Protein AF-A0A9P4WGC5-F1 (afdb_monomer_lite)

pLDDT: mean 73.99, std 19.14, range [25.5, 97.5]

Radius of gyration: 26.68 Å; chains: 1; bounding box: 83×38×64 Å

Organism: NCBI:txid1769908

Secondary structure (DSSP, 8-state):
--HHHHHHHHHHHHHHHHHHHHHHHHHHHHHTSTT---EEEEEEGGGTEEEEEESSTT-TT--SHHHHHTSTTEEEE-HHHHHHHHHHHHHHHHHHTS-----------PPPP------------------EEEEEEEETTEEEEEEESHHHHHHTTSSSTTT---EEEEEE-SHHHHHHHHHHH-----TT--S---TTEEEEEE-GGGTTSSSPEEEEEE---PPPTT----PPPTTS-EEEEE-SS---TT-S-HHHHIIIIIGGG-SEEEEEGGGGTSHHHHHHHHHHHHHH--SSPPPSS-PPEEEEEESSPPSSHHHHHHHHHHHHHHHHHH-SS-GGGT-SEEEEEE------

Foldseek 3Di:
DPPPVVVVVVVVVVVVVVVVLVVLLVQLVVLPPPPDWDKDWDADLVVRAIEIETSDPCDPVPDQCVVVCPPPRYDYDYSVNCVVVNVVVVVVVVVVVPDDDDDDDDDDDDDDDDDDDDDPDPPPQDPDPFFWAWFWFDDPNFIKIKGFCNVVVQLSPAPCSPQAAEAEEEEEFDDLSVLLCCQPQVDPPPPDPPVPPQALTWGWDWRPVQRSPSYTYIYIYHYDDDDDPPRGDPDDDPRTDMDIGTDPDRQPPRGRHSLCCCLPPVQVRHQEYEYEQVRQVHLLSVLLSLQVSQVPVPPDDDPPPHAHEYEYEYQPFDDDPVSFVVSQVVSVVSNVVNHVGDSVVRHVYYTYDYDDPPDD

Structure (mmCIF, N/CA/C/O backbone):
data_AF-A0A9P4WGC5-F1
#
_entry.id   AF-A0A9P4WGC5-F1
#
loop_
_atom_site.group_PDB
_atom_site.id
_atom_site.type_symbol
_atom_site.label_atom_id
_atom_site.label_alt_id
_atom_site.label_comp_id
_atom_site.label_asym_id
_atom_site.label_entity_id
_atom_site.label_seq_id
_atom_site.pdbx_PDB_ins_code
_atom_site.Cartn_x
_atom_site.Cartn_y
_atom_site.Cartn_z
_atom_site.occupancy
_atom_site.B_iso_or_equiv
_atom_site.auth_seq_id
_atom_site.auth_comp_id
_atom_site.auth_asym_id
_atom_site.auth_atom_id
_atom_site.pdbx_PDB_model_num
ATOM 1 N N . MET A 1 1 ? 46.871 -11.195 -9.869 1.00 42.28 1 MET A N 1
ATOM 2 C CA . MET A 1 1 ? 45.875 -10.097 -9.772 1.00 42.28 1 MET A CA 1
ATOM 3 C C . MET A 1 1 ? 44.743 -10.406 -8.761 1.00 42.28 1 MET A C 1
ATOM 5 O O . MET A 1 1 ? 43.576 -10.219 -9.061 1.00 42.28 1 MET A O 1
ATOM 9 N N . VAL A 1 2 ? 45.070 -10.834 -7.526 1.00 39.62 2 VAL A N 1
ATOM 10 C CA . VAL A 1 2 ? 44.098 -11.133 -6.430 1.00 39.62 2 VAL A CA 1
ATOM 11 C C . VAL A 1 2 ? 44.182 -10.097 -5.285 1.00 39.62 2 VAL A C 1
ATOM 13 O O . VAL A 1 2 ? 43.353 -10.058 -4.376 1.00 39.62 2 VAL A O 1
ATOM 16 N N . ALA A 1 3 ? 45.178 -9.207 -5.326 1.00 38.19 3 ALA A N 1
ATOM 17 C CA . ALA A 1 3 ? 45.520 -8.329 -4.208 1.00 38.19 3 ALA A CA 1
ATOM 18 C C . ALA A 1 3 ? 44.652 -7.056 -4.110 1.00 38.19 3 ALA A C 1
ATOM 20 O O . ALA A 1 3 ? 44.285 -6.652 -3.006 1.00 38.19 3 ALA A O 1
ATOM 21 N N . VAL A 1 4 ? 44.254 -6.455 -5.240 1.00 36.25 4 VAL A N 1
ATOM 22 C CA . VAL A 1 4 ? 43.574 -5.140 -5.249 1.00 36.25 4 VAL A CA 1
ATOM 23 C C . VAL A 1 4 ? 42.114 -5.232 -4.777 1.00 36.25 4 VAL A C 1
ATOM 25 O O . VAL A 1 4 ? 41.658 -4.379 -4.019 1.00 36.25 4 VAL A O 1
ATOM 28 N N . HIS A 1 5 ? 41.392 -6.309 -5.113 1.00 36.59 5 HIS A N 1
ATOM 29 C CA . HIS A 1 5 ? 40.034 -6.552 -4.591 1.00 36.59 5 HIS A CA 1
ATOM 30 C C . HIS A 1 5 ? 40.022 -6.919 -3.096 1.00 36.59 5 HIS A C 1
ATOM 32 O O . HIS A 1 5 ? 39.080 -6.583 -2.377 1.00 36.59 5 HIS A O 1
ATOM 38 N N . LYS A 1 6 ? 41.091 -7.549 -2.585 1.00 44.38 6 LYS A N 1
ATOM 39 C CA . LYS A 1 6 ? 41.230 -7.818 -1.145 1.00 44.38 6 LYS A CA 1
ATOM 40 C C . LYS A 1 6 ? 41.416 -6.528 -0.337 1.00 44.38 6 LYS A C 1
ATOM 42 O O . LYS A 1 6 ? 40.916 -6.454 0.783 1.00 44.38 6 LYS A O 1
ATOM 47 N N . ALA A 1 7 ? 42.102 -5.516 -0.870 1.00 46.94 7 ALA A N 1
ATOM 48 C CA . ALA A 1 7 ? 42.419 -4.291 -0.129 1.00 46.94 7 ALA A CA 1
ATOM 49 C C . ALA A 1 7 ? 41.179 -3.421 0.168 1.00 46.94 7 ALA A C 1
ATOM 51 O O . ALA A 1 7 ? 40.977 -2.997 1.309 1.00 46.94 7 ALA A O 1
ATOM 52 N N . THR A 1 8 ? 40.298 -3.219 -0.816 1.00 49.31 8 THR A N 1
ATOM 53 C CA . THR A 1 8 ? 39.074 -2.409 -0.654 1.00 49.31 8 THR A CA 1
ATOM 54 C C . THR A 1 8 ? 38.037 -3.097 0.239 1.00 49.31 8 THR A C 1
ATOM 56 O O . THR A 1 8 ? 37.426 -2.450 1.094 1.00 49.31 8 THR A O 1
ATOM 59 N N . GLY A 1 9 ? 37.909 -4.426 0.134 1.00 55.47 9 GLY A N 1
ATOM 60 C CA . GLY A 1 9 ? 37.088 -5.235 1.039 1.00 55.47 9 GLY A CA 1
ATOM 61 C C . GLY A 1 9 ? 37.586 -5.199 2.489 1.00 55.47 9 GLY A C 1
ATOM 62 O O . GLY A 1 9 ? 36.788 -5.054 3.416 1.00 55.47 9 GLY A O 1
ATOM 63 N N . LYS A 1 10 ? 38.908 -5.247 2.708 1.00 60.59 10 LYS A N 1
ATOM 64 C CA . LYS A 1 10 ? 39.519 -5.137 4.046 1.00 60.59 10 LYS A CA 1
ATOM 65 C C . LYS A 1 10 ? 39.240 -3.781 4.701 1.00 60.59 10 LYS A C 1
ATOM 67 O O . LYS A 1 10 ? 38.848 -3.748 5.867 1.00 60.59 10 LYS A O 1
ATOM 72 N N . ALA A 1 11 ? 39.382 -2.678 3.965 1.00 60.28 11 ALA A N 1
ATOM 73 C CA . ALA A 1 11 ? 39.102 -1.337 4.485 1.00 60.28 11 ALA A CA 1
ATOM 74 C C . ALA A 1 11 ? 37.615 -1.149 4.842 1.00 60.28 11 ALA A C 1
ATOM 76 O O . ALA A 1 11 ? 37.288 -0.632 5.914 1.00 60.28 11 ALA A O 1
ATOM 77 N N . HIS A 1 12 ? 36.708 -1.636 3.988 1.00 66.12 12 HIS A N 1
ATOM 78 C CA . HIS A 1 12 ? 35.270 -1.614 4.256 1.00 66.12 12 HIS A CA 1
ATOM 79 C C . HIS A 1 12 ? 34.904 -2.442 5.499 1.00 66.12 12 HIS A C 1
ATOM 81 O O . HIS A 1 12 ? 34.189 -1.958 6.377 1.00 66.12 12 HIS A O 1
ATOM 87 N N . ASN A 1 13 ? 35.472 -3.644 5.633 1.00 72.25 13 ASN A N 1
ATOM 88 C CA . ASN A 1 13 ? 35.266 -4.506 6.799 1.00 72.25 13 ASN A CA 1
ATOM 89 C C . ASN A 1 13 ? 35.817 -3.887 8.091 1.00 72.25 13 ASN A C 1
ATOM 91 O O . ASN A 1 13 ? 35.162 -3.965 9.129 1.00 72.25 13 ASN A O 1
ATOM 95 N N . LYS A 1 14 ? 36.972 -3.213 8.035 1.00 75.75 14 LYS A N 1
ATOM 96 C CA . LYS A 1 14 ? 37.527 -2.472 9.180 1.00 75.75 14 LYS A CA 1
ATOM 97 C C . LYS A 1 14 ? 36.587 -1.348 9.624 1.00 75.75 14 LYS A C 1
ATOM 99 O O . LYS A 1 14 ? 36.357 -1.180 10.819 1.00 75.75 14 LYS A O 1
ATOM 104 N N . LYS A 1 15 ? 35.999 -0.608 8.677 1.00 78.00 15 LYS A N 1
ATOM 105 C CA . LYS A 1 15 ? 35.040 0.470 8.969 1.00 78.00 15 LYS A CA 1
ATOM 106 C C . LYS A 1 15 ? 33.739 -0.057 9.579 1.00 78.00 15 LYS A C 1
ATOM 108 O O . LYS A 1 15 ? 33.240 0.542 10.528 1.00 78.00 15 LYS A O 1
ATOM 113 N N . LEU A 1 16 ? 33.206 -1.165 9.061 1.00 77.12 16 LEU A N 1
ATOM 114 C CA . LEU A 1 16 ? 32.010 -1.804 9.619 1.00 77.12 16 LEU A CA 1
ATOM 115 C C . LEU A 1 16 ? 32.247 -2.311 11.043 1.00 77.12 16 LEU A C 1
ATOM 117 O O . LEU A 1 16 ? 31.411 -2.056 11.903 1.00 77.12 16 LEU A O 1
ATOM 121 N N . ARG A 1 17 ? 33.399 -2.946 11.307 1.00 79.44 17 ARG A N 1
ATOM 122 C CA . ARG A 1 17 ? 33.778 -3.386 12.660 1.00 79.44 17 ARG A CA 1
ATOM 123 C C . ARG A 1 17 ? 33.854 -2.212 13.633 1.00 79.44 17 ARG A C 1
ATOM 125 O O . ARG A 1 17 ? 33.138 -2.225 14.620 1.00 79.44 17 ARG A O 1
ATOM 132 N N . ARG A 1 18 ? 34.588 -1.145 13.290 1.00 81.38 18 ARG A N 1
ATOM 133 C CA . ARG A 1 18 ? 34.689 0.065 14.132 1.00 81.38 18 ARG A CA 1
ATOM 134 C C . ARG A 1 18 ? 33.325 0.666 14.483 1.00 81.38 18 ARG A C 1
ATOM 136 O O . ARG A 1 18 ? 33.100 1.049 15.622 1.00 81.38 18 ARG A O 1
ATOM 143 N N . ARG A 1 19 ? 32.412 0.748 13.508 1.00 83.81 19 ARG A N 1
ATOM 144 C CA . ARG A 1 19 ? 31.056 1.281 13.730 1.00 83.81 19 ARG A CA 1
ATOM 145 C C . ARG A 1 19 ? 30.212 0.376 14.615 1.00 83.81 19 ARG A C 1
ATOM 147 O O . ARG A 1 19 ? 29.514 0.883 15.480 1.00 83.81 19 ARG A O 1
ATOM 154 N N . ARG A 1 20 ? 30.275 -0.937 14.389 1.00 86.31 20 ARG A N 1
ATOM 155 C CA . ARG A 1 20 ? 29.596 -1.924 15.232 1.00 86.31 20 ARG A CA 1
ATOM 156 C C . ARG A 1 20 ? 30.097 -1.831 16.668 1.00 86.31 20 ARG A C 1
ATOM 158 O O . ARG A 1 20 ? 29.283 -1.759 17.576 1.00 86.31 20 ARG A O 1
ATOM 165 N N . ASP A 1 21 ? 31.412 -1.798 16.857 1.00 81.62 21 ASP A N 1
ATOM 166 C CA . ASP A 1 21 ? 32.020 -1.758 18.186 1.00 81.62 21 ASP A CA 1
ATOM 167 C C . ASP A 1 21 ? 31.612 -0.477 18.925 1.00 81.62 21 ASP A C 1
ATOM 169 O O . ASP A 1 21 ? 31.108 -0.567 20.036 1.00 81.62 21 ASP A O 1
ATOM 173 N N . GLY A 1 22 ? 31.689 0.689 18.271 1.00 84.69 22 GLY A N 1
ATOM 174 C CA . GLY A 1 22 ? 31.223 1.948 18.864 1.00 84.69 22 GLY A CA 1
ATOM 175 C C . GLY A 1 22 ? 29.724 1.963 19.189 1.00 84.69 22 GLY A C 1
ATOM 176 O O . GLY A 1 22 ? 29.325 2.510 20.211 1.00 84.69 22 GLY A O 1
ATOM 177 N N . LEU A 1 23 ? 28.889 1.334 18.355 1.00 84.00 23 LEU A N 1
ATOM 178 C CA . LEU A 1 23 ? 27.453 1.214 18.624 1.00 84.00 23 LEU A CA 1
ATOM 179 C C . LEU A 1 23 ? 27.172 0.286 19.815 1.00 84.00 23 LEU A C 1
ATOM 181 O O . LEU A 1 23 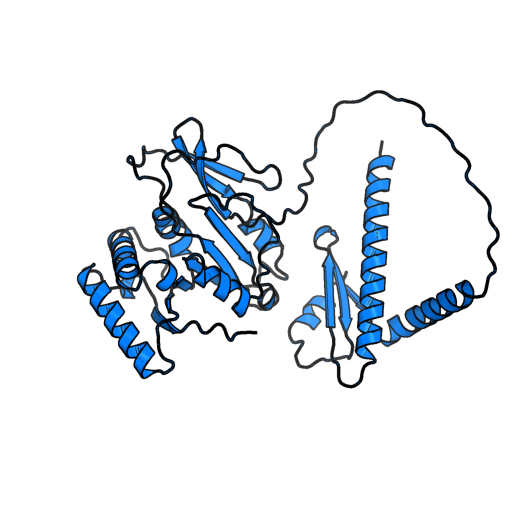? 26.307 0.589 20.625 1.00 84.00 23 LEU A O 1
ATOM 185 N N . SER A 1 24 ? 27.936 -0.799 19.942 1.00 80.69 24 SER A N 1
ATOM 186 C CA . SER A 1 24 ? 27.809 -1.760 21.047 1.00 80.69 24 SER A CA 1
ATOM 187 C C . SER A 1 24 ? 28.238 -1.127 22.371 1.00 80.69 24 SER A C 1
ATOM 189 O O . SER A 1 24 ? 27.536 -1.258 23.366 1.00 80.69 24 SER A O 1
ATOM 191 N N . THR A 1 25 ? 29.328 -0.351 22.364 1.00 81.88 25 THR A N 1
ATOM 192 C CA . THR A 1 25 ? 29.747 0.472 23.509 1.00 81.88 25 THR A CA 1
ATOM 193 C C . THR A 1 25 ? 28.661 1.462 23.919 1.00 81.88 25 THR A C 1
ATOM 195 O O . THR A 1 25 ? 28.360 1.570 25.100 1.00 81.88 25 THR A O 1
ATOM 198 N N . LYS A 1 26 ? 28.023 2.148 22.961 1.00 83.81 26 LYS A N 1
ATOM 199 C CA . LYS A 1 26 ? 26.931 3.074 23.284 1.00 83.81 26 LYS A CA 1
ATOM 200 C C . LYS A 1 26 ? 25.714 2.362 23.862 1.00 83.81 26 LYS A C 1
ATOM 202 O O . LYS A 1 26 ? 25.152 2.853 24.828 1.00 83.81 26 LYS A O 1
ATOM 207 N N . CYS A 1 27 ? 25.326 1.211 23.318 1.00 80.69 27 CYS A N 1
ATOM 208 C CA . CYS A 1 27 ? 24.244 0.417 23.899 1.00 80.69 27 CYS A CA 1
ATOM 209 C C . CYS A 1 27 ? 24.563 -0.049 25.325 1.00 80.69 27 CYS A C 1
ATOM 211 O O . CYS A 1 27 ? 23.676 -0.008 26.167 1.00 80.69 27 CYS A O 1
ATOM 213 N N . PHE A 1 28 ? 25.817 -0.416 25.609 1.00 81.19 28 PHE A N 1
ATOM 214 C CA . PHE A 1 28 ? 26.256 -0.716 26.971 1.00 81.19 28 PHE A CA 1
ATOM 215 C C . PHE A 1 28 ? 26.115 0.508 27.890 1.00 81.19 28 PHE A C 1
ATOM 217 O O . PHE A 1 28 ? 25.447 0.418 28.910 1.00 81.19 28 PHE A O 1
ATOM 224 N N . GLU A 1 29 ? 26.660 1.666 27.498 1.00 82.19 29 GLU A N 1
ATOM 225 C CA . GLU A 1 29 ? 26.573 2.909 28.285 1.00 82.19 29 GLU A CA 1
ATOM 226 C C . GLU A 1 29 ? 25.124 3.336 28.553 1.00 82.19 29 GLU A C 1
ATOM 228 O O . GLU A 1 29 ? 24.787 3.730 29.664 1.00 82.19 29 GLU A O 1
ATOM 233 N N . TYR A 1 30 ? 24.247 3.242 27.549 1.00 79.88 30 TYR A N 1
ATOM 234 C CA . TYR A 1 30 ? 22.833 3.557 27.731 1.00 79.88 30 TYR A CA 1
ATOM 235 C C . TYR A 1 30 ? 22.100 2.502 28.563 1.00 79.88 30 TYR A C 1
ATOM 237 O O . TYR A 1 30 ? 21.088 2.830 29.172 1.00 79.88 30 TYR A O 1
ATOM 245 N N . GLY A 1 31 ? 22.560 1.251 28.557 1.00 76.12 31 GLY A N 1
ATOM 246 C CA . GLY A 1 31 ? 22.023 0.182 29.396 1.00 76.12 31 GLY A CA 1
ATOM 247 C C . GLY A 1 31 ? 22.411 0.314 30.872 1.00 76.12 31 GLY A C 1
ATOM 248 O O . GLY A 1 31 ? 21.729 -0.258 31.713 1.00 76.12 31 GLY A O 1
ATOM 249 N N . GLU A 1 32 ? 23.464 1.075 31.194 1.00 78.81 32 GLU A N 1
ATOM 250 C CA . GLU A 1 32 ? 23.813 1.442 32.577 1.00 78.81 32 GLU A CA 1
ATOM 251 C C . GLU A 1 32 ? 22.955 2.597 33.125 1.00 78.81 32 GLU A C 1
ATOM 253 O O . GLU A 1 32 ? 23.022 2.892 34.316 1.00 78.81 32 GLU A O 1
ATOM 258 N N . LEU A 1 33 ? 22.141 3.255 32.290 1.00 79.06 33 LEU A N 1
ATOM 259 C CA . LEU A 1 33 ? 21.167 4.234 32.770 1.00 79.06 33 LEU A CA 1
ATOM 260 C C . LEU A 1 33 ? 19.981 3.505 33.412 1.00 79.06 33 LEU A C 1
ATOM 262 O O . LEU A 1 33 ? 19.388 2.612 32.799 1.00 79.06 33 LEU A O 1
ATOM 266 N N . ASP A 1 34 ? 19.623 3.910 34.631 1.00 66.44 34 ASP A N 1
ATOM 267 C CA . ASP A 1 34 ? 18.570 3.261 35.413 1.00 66.44 34 ASP A CA 1
ATOM 268 C C . ASP A 1 34 ? 17.248 3.142 34.635 1.00 66.44 34 ASP A C 1
ATOM 270 O O . ASP A 1 34 ? 16.707 4.117 34.108 1.00 66.44 34 ASP A O 1
ATOM 274 N N . GLY A 1 35 ? 16.717 1.917 34.584 1.00 68.94 35 GLY A N 1
ATOM 275 C CA . GLY A 1 35 ? 15.399 1.604 34.025 1.00 68.94 35 GLY A CA 1
ATOM 276 C C . GLY A 1 35 ? 15.328 1.387 32.507 1.00 68.94 35 GLY A C 1
ATOM 277 O O . GLY A 1 35 ? 14.236 1.137 31.998 1.00 68.94 35 GLY A O 1
ATOM 278 N N . ALA A 1 36 ? 16.441 1.445 31.766 1.00 73.19 36 ALA A N 1
ATOM 279 C CA . ALA A 1 36 ? 16.426 1.260 30.312 1.00 73.19 36 ALA A CA 1
ATOM 280 C C . ALA A 1 36 ? 16.714 -0.193 29.880 1.00 73.19 36 ALA A C 1
ATOM 282 O O . ALA A 1 36 ? 17.839 -0.684 29.961 1.00 73.19 36 ALA A O 1
ATOM 283 N N . GLU A 1 37 ? 15.714 -0.874 29.314 1.00 77.88 37 GLU A N 1
ATOM 284 C CA . GLU A 1 37 ? 15.910 -2.153 28.619 1.00 77.88 37 GLU A CA 1
ATOM 285 C C . GLU A 1 37 ? 16.211 -1.930 27.135 1.00 77.88 37 GLU A C 1
ATOM 287 O O . GLU A 1 37 ? 15.491 -1.211 26.440 1.00 77.88 37 GLU A O 1
ATOM 292 N N . GLN A 1 38 ? 17.278 -2.546 26.623 1.00 78.06 38 GLN A N 1
ATOM 293 C CA . GLN A 1 38 ? 17.741 -2.320 25.257 1.00 78.06 38 GLN A CA 1
ATOM 294 C C . GLN A 1 38 ? 18.163 -3.616 24.586 1.00 78.06 38 GLN A C 1
ATOM 296 O O . GLN A 1 38 ? 18.756 -4.507 25.194 1.00 78.06 38 GLN A O 1
ATOM 301 N N . ALA A 1 39 ? 17.902 -3.684 23.286 1.00 78.56 39 ALA A N 1
ATOM 302 C CA . ALA A 1 39 ? 18.433 -4.724 22.431 1.00 78.56 39 ALA A CA 1
ATOM 303 C C . ALA A 1 39 ? 18.853 -4.130 21.082 1.00 78.56 39 ALA A C 1
ATOM 305 O O . ALA A 1 39 ? 18.128 -3.340 20.475 1.00 78.56 39 ALA A O 1
ATOM 306 N N . LEU A 1 40 ? 20.037 -4.510 20.611 1.00 82.50 40 LEU A N 1
ATOM 307 C CA . LEU A 1 40 ? 20.609 -4.097 19.338 1.00 82.50 40 LEU A CA 1
ATOM 308 C C . LEU A 1 40 ? 20.817 -5.328 18.463 1.00 82.50 40 LEU A C 1
ATOM 310 O O . LEU A 1 40 ? 21.565 -6.233 18.822 1.00 82.50 40 LEU A O 1
ATOM 314 N N . PHE A 1 41 ? 20.232 -5.307 17.267 1.00 81.12 41 PHE A N 1
ATOM 315 C CA . PHE A 1 41 ? 20.383 -6.367 16.275 1.00 81.12 41 PHE A CA 1
ATOM 316 C C . PHE A 1 41 ? 20.984 -5.817 14.992 1.00 81.12 41 PHE A C 1
ATOM 318 O O . PHE A 1 41 ? 20.468 -4.872 14.394 1.00 81.12 41 PHE A O 1
ATOM 325 N N . ILE A 1 42 ? 22.075 -6.427 14.539 1.00 81.25 42 ILE A N 1
ATOM 326 C CA . ILE A 1 42 ? 22.743 -6.061 13.294 1.00 81.25 42 ILE A CA 1
ATOM 327 C C . ILE A 1 42 ? 22.887 -7.313 12.439 1.00 81.25 42 ILE A C 1
ATOM 329 O O . ILE A 1 42 ? 23.686 -8.204 12.727 1.00 81.25 42 ILE A O 1
ATOM 333 N N . ARG A 1 43 ? 22.135 -7.361 11.337 1.00 76.69 43 ARG A N 1
ATOM 334 C CA . ARG A 1 43 ? 22.274 -8.398 10.310 1.00 76.69 43 ARG A CA 1
ATOM 335 C C . ARG A 1 43 ? 23.195 -7.897 9.202 1.00 76.69 43 ARG A C 1
ATOM 337 O O . ARG A 1 43 ? 23.021 -6.792 8.691 1.00 76.69 43 ARG A O 1
ATOM 344 N N . TYR A 1 44 ? 24.137 -8.737 8.784 1.00 75.81 44 TYR A N 1
ATOM 345 C CA . TYR A 1 44 ? 24.971 -8.524 7.603 1.00 75.81 44 TYR A CA 1
ATOM 346 C C . TYR A 1 44 ? 24.603 -9.558 6.529 1.00 75.81 44 TYR A C 1
ATOM 348 O O . TYR A 1 44 ? 25.271 -10.591 6.437 1.00 75.81 44 TYR A O 1
ATOM 356 N N . PRO A 1 45 ? 23.586 -9.298 5.679 1.00 58.62 45 PRO A N 1
ATOM 357 C CA . PRO A 1 45 ? 23.055 -10.290 4.737 1.00 58.62 45 PRO A CA 1
ATOM 358 C C . PRO A 1 45 ? 24.133 -10.904 3.841 1.00 58.62 45 PRO A C 1
ATOM 360 O O . PRO A 1 45 ? 24.221 -12.116 3.704 1.00 58.62 45 PRO A O 1
ATOM 363 N N . LYS A 1 46 ? 25.055 -10.075 3.337 1.00 67.75 46 LYS A N 1
ATOM 364 C CA . LYS A 1 46 ? 26.155 -10.512 2.459 1.00 67.75 46 LYS A CA 1
ATOM 365 C C . LYS A 1 46 ? 27.153 -11.470 3.118 1.00 67.75 46 LYS A C 1
ATOM 367 O O . LYS A 1 46 ? 27.902 -12.131 2.411 1.00 67.75 46 LYS A O 1
ATOM 372 N N . ARG A 1 47 ? 27.230 -11.489 4.452 1.00 66.75 47 ARG A N 1
ATOM 373 C CA . ARG A 1 47 ? 28.166 -12.330 5.220 1.00 66.75 47 ARG A CA 1
ATOM 374 C C . ARG A 1 47 ? 27.454 -13.471 5.950 1.00 66.75 47 ARG A C 1
ATOM 376 O O . ARG A 1 47 ? 28.126 -14.351 6.478 1.00 66.75 47 ARG A O 1
ATOM 383 N N . GLY A 1 48 ? 26.119 -13.448 5.993 1.00 68.88 48 GLY A N 1
ATOM 384 C CA . GLY A 1 48 ? 25.332 -14.334 6.849 1.00 68.88 48 GLY A CA 1
ATOM 385 C C . GLY A 1 48 ? 25.686 -14.192 8.333 1.00 68.88 48 GLY A C 1
ATOM 386 O O . GLY A 1 48 ? 25.521 -15.142 9.088 1.00 68.88 48 GLY A O 1
ATOM 387 N N . GLU A 1 49 ? 26.239 -13.043 8.736 1.00 74.25 49 GLU A N 1
ATOM 388 C CA . GLU A 1 49 ? 26.592 -12.753 10.127 1.00 74.25 49 GLU A CA 1
ATOM 389 C C . GLU A 1 49 ? 25.432 -12.017 10.790 1.00 74.25 49 GLU A C 1
ATOM 391 O O . GLU A 1 49 ? 24.852 -11.092 10.209 1.00 74.25 49 GLU A O 1
ATOM 396 N N . PHE A 1 50 ? 25.125 -12.416 12.016 1.00 74.62 50 PHE A N 1
ATOM 397 C CA . PHE A 1 50 ? 24.143 -11.764 12.865 1.00 74.62 50 PHE A CA 1
ATOM 398 C C . PHE A 1 50 ? 24.829 -11.373 14.166 1.00 74.62 50 PHE A C 1
ATOM 400 O O . PHE A 1 50 ? 25.571 -12.165 14.740 1.00 74.62 50 PHE A O 1
ATOM 407 N N . TYR A 1 51 ? 24.633 -10.136 14.590 1.00 79.19 51 TYR A N 1
ATOM 408 C CA . TYR A 1 51 ? 25.153 -9.624 15.843 1.00 79.19 51 TYR A CA 1
ATOM 409 C C . TYR A 1 51 ? 23.982 -9.180 16.705 1.00 79.19 51 TYR A C 1
ATOM 411 O O . TYR A 1 51 ? 23.118 -8.444 16.222 1.00 79.19 51 TYR A O 1
ATOM 419 N N . ALA A 1 52 ? 23.977 -9.618 17.955 1.00 80.81 52 ALA A N 1
ATOM 420 C CA . ALA A 1 52 ? 22.985 -9.240 18.940 1.00 80.81 52 ALA A CA 1
ATOM 421 C C . ALA A 1 52 ? 23.682 -8.729 20.200 1.00 80.81 52 ALA A C 1
ATOM 423 O O . ALA A 1 52 ? 24.609 -9.366 20.698 1.00 80.81 52 ALA A O 1
ATOM 424 N N . HIS A 1 53 ? 23.195 -7.609 20.716 1.00 82.69 53 HIS A N 1
ATOM 425 C CA . HIS A 1 53 ? 23.484 -7.140 22.061 1.00 82.69 53 HIS A CA 1
ATOM 426 C C . HIS A 1 53 ? 22.168 -6.953 22.810 1.00 82.69 53 HIS A C 1
ATOM 428 O O . HIS A 1 53 ? 21.193 -6.472 22.232 1.00 82.69 53 HIS A O 1
ATOM 434 N N . VAL A 1 54 ? 22.133 -7.355 24.075 1.00 80.69 54 VAL A N 1
ATOM 435 C CA . VAL A 1 54 ? 20.927 -7.334 24.906 1.00 80.69 54 VAL A CA 1
ATOM 436 C C . VAL A 1 54 ? 21.319 -6.860 26.300 1.00 80.69 54 VAL A C 1
ATOM 438 O O . VAL A 1 54 ? 22.275 -7.390 26.860 1.00 80.69 54 VAL A O 1
ATOM 441 N N . SER A 1 55 ? 20.604 -5.886 26.865 1.00 79.12 55 SER A N 1
ATOM 442 C CA . SER A 1 55 ? 20.931 -5.331 28.188 1.00 79.12 55 SER A CA 1
ATOM 443 C C . SER A 1 55 ? 20.637 -6.306 29.332 1.00 79.12 55 SER A C 1
ATOM 445 O O . SER A 1 55 ? 21.252 -6.222 30.389 1.00 79.12 55 SER A O 1
ATOM 447 N N . ARG A 1 56 ? 19.719 -7.259 29.122 1.00 77.12 56 ARG A N 1
ATOM 448 C CA . ARG A 1 56 ? 19.371 -8.308 30.086 1.00 77.12 56 ARG A CA 1
ATOM 449 C C . ARG A 1 56 ? 19.019 -9.611 29.371 1.00 77.12 56 ARG A C 1
ATOM 451 O O . ARG A 1 56 ? 18.494 -9.606 28.258 1.00 77.12 56 ARG A O 1
ATOM 458 N N . ARG A 1 57 ? 19.279 -10.749 30.019 1.00 74.56 57 ARG A N 1
ATOM 459 C CA . ARG A 1 57 ? 18.792 -12.058 29.557 1.00 74.56 57 ARG A CA 1
ATOM 460 C C . ARG A 1 57 ? 17.276 -12.153 29.744 1.00 74.56 57 ARG A C 1
ATOM 462 O O . ARG A 1 57 ? 16.778 -11.841 30.819 1.00 74.56 57 ARG A O 1
ATOM 469 N N . GLY A 1 58 ? 16.570 -12.629 28.718 1.00 69.00 58 GLY A N 1
ATOM 470 C CA . GLY A 1 58 ? 15.137 -12.930 28.810 1.00 69.00 58 GLY A CA 1
ATOM 471 C C . GLY A 1 58 ? 14.231 -11.698 28.857 1.00 69.00 58 GLY A C 1
ATOM 472 O O . GLY A 1 58 ? 13.337 -11.635 29.693 1.00 69.00 58 GLY A O 1
ATOM 473 N N . LEU A 1 59 ? 14.457 -10.719 27.975 1.00 70.88 59 LEU A N 1
ATOM 474 C CA . LEU A 1 59 ? 13.561 -9.567 27.836 1.00 70.88 59 LEU A CA 1
ATOM 475 C C . LEU A 1 59 ? 12.156 -10.037 27.396 1.00 70.88 59 LEU A C 1
ATOM 477 O O . LEU A 1 59 ? 12.037 -10.658 26.338 1.00 70.88 59 LEU A O 1
ATOM 481 N N . PRO A 1 60 ? 11.086 -9.756 28.162 1.00 66.00 60 PRO A N 1
ATOM 482 C CA . PRO A 1 60 ? 9.761 -10.350 27.940 1.00 66.00 60 PRO A CA 1
ATOM 483 C C . PRO A 1 60 ? 9.081 -9.870 26.648 1.00 66.00 60 PRO A C 1
ATOM 485 O O . PRO A 1 60 ? 8.245 -10.571 26.079 1.00 66.00 60 PRO A O 1
ATOM 488 N N . TRP A 1 61 ? 9.463 -8.693 26.148 1.00 67.38 61 TRP A N 1
ATOM 489 C CA . TRP A 1 61 ? 9.003 -8.148 24.867 1.00 67.38 61 TRP A CA 1
ATOM 490 C C . TRP A 1 61 ? 9.760 -8.718 23.655 1.00 67.38 61 TRP A C 1
ATOM 492 O O . TRP A 1 61 ? 9.436 -8.400 22.511 1.00 67.38 61 TRP A O 1
ATOM 502 N N . LEU A 1 62 ? 10.762 -9.570 23.881 1.00 68.88 62 LEU A N 1
ATOM 503 C CA . LEU A 1 62 ? 11.661 -10.086 22.858 1.00 68.88 62 LEU A CA 1
ATOM 504 C C . LEU A 1 62 ? 11.317 -11.542 22.491 1.00 68.88 62 LEU A C 1
ATOM 506 O O . LEU A 1 62 ? 12.048 -12.470 22.826 1.00 68.88 62 LEU A O 1
ATOM 510 N N . GLN A 1 63 ? 10.188 -11.749 21.808 1.00 56.72 63 GLN A N 1
ATOM 511 C CA . GLN A 1 63 ? 9.618 -13.092 21.602 1.00 56.72 63 GLN A CA 1
ATOM 512 C C . GLN A 1 63 ? 10.256 -13.896 20.447 1.00 56.72 63 GLN A C 1
ATOM 514 O O . GLN A 1 63 ? 10.336 -15.118 20.535 1.00 56.72 63 GLN A O 1
ATOM 519 N N . ASP A 1 64 ? 10.806 -13.238 19.418 1.00 60.59 64 ASP A N 1
ATOM 520 C CA . ASP A 1 64 ? 11.265 -13.912 18.180 1.00 60.59 64 ASP A CA 1
ATOM 521 C C . ASP A 1 64 ? 12.798 -13.988 18.020 1.00 60.59 64 ASP A C 1
ATOM 523 O O . ASP A 1 64 ? 13.339 -14.637 17.122 1.00 60.59 64 ASP A O 1
ATOM 527 N N . VAL A 1 65 ? 13.537 -13.316 18.899 1.00 58.62 65 VAL A N 1
ATOM 528 C CA . VAL A 1 65 ? 15.001 -13.218 18.825 1.00 58.62 65 VAL A CA 1
ATOM 529 C C . VAL A 1 65 ? 15.754 -14.479 19.266 1.00 58.62 65 VAL A C 1
ATOM 531 O O . VAL A 1 65 ? 16.807 -14.736 18.675 1.00 58.62 65 VAL A O 1
ATOM 534 N N . PRO A 1 66 ? 15.268 -15.313 20.209 1.00 64.06 66 PRO A N 1
ATOM 535 C CA . PRO A 1 66 ? 15.947 -16.561 20.565 1.00 64.06 66 PRO A CA 1
ATOM 536 C C . PRO A 1 66 ? 16.239 -17.464 19.352 1.00 64.06 66 PRO A C 1
ATOM 538 O O . PRO A 1 66 ? 17.325 -18.033 19.258 1.00 64.06 66 PRO A O 1
ATOM 541 N N . VAL A 1 67 ? 15.333 -17.493 18.364 1.00 66.12 67 VAL A N 1
ATOM 542 C CA . VAL A 1 67 ? 15.487 -18.242 17.100 1.00 66.12 67 VAL A CA 1
ATOM 543 C C . VAL A 1 67 ? 16.607 -17.663 16.219 1.00 66.12 67 VAL A C 1
ATOM 545 O O . VAL A 1 67 ? 17.344 -18.390 15.551 1.00 66.12 67 VAL A O 1
ATOM 548 N N . MET A 1 68 ? 16.796 -16.342 16.235 1.00 56.47 68 MET A N 1
ATOM 549 C CA . MET A 1 68 ? 17.882 -15.681 15.502 1.00 56.47 68 MET A CA 1
ATOM 550 C C . MET A 1 68 ? 19.237 -15.841 16.200 1.00 56.47 68 MET A C 1
ATOM 552 O O . MET A 1 68 ? 20.265 -15.994 15.538 1.00 56.47 68 MET A O 1
ATOM 556 N N . MET A 1 69 ? 19.242 -15.826 17.535 1.00 63.25 69 MET A N 1
ATOM 557 C CA . MET A 1 69 ? 20.434 -16.056 18.356 1.00 63.25 69 MET A CA 1
ATOM 558 C C . MET A 1 69 ? 20.944 -17.497 18.242 1.00 63.25 69 MET A C 1
ATOM 560 O O . MET A 1 69 ? 22.141 -17.715 18.402 1.00 63.25 69 MET A O 1
ATOM 564 N N . SER A 1 70 ? 20.080 -18.458 17.896 1.00 66.38 70 SER A N 1
ATOM 565 C CA . SER A 1 70 ? 20.478 -19.851 17.650 1.00 66.38 70 SER A CA 1
ATOM 566 C C . SER A 1 70 ? 21.149 -20.104 16.293 1.00 66.38 70 SER A C 1
ATOM 568 O O . SER A 1 70 ? 21.584 -21.222 16.024 1.00 66.38 70 SER A O 1
ATOM 570 N N . HIS A 1 71 ? 21.263 -19.102 15.412 1.00 68.94 71 HIS A N 1
ATOM 571 C CA . HIS A 1 71 ? 21.945 -19.289 14.130 1.00 68.94 71 HIS A CA 1
ATOM 572 C C . HIS A 1 71 ? 23.451 -19.538 14.344 1.00 68.94 71 HIS A C 1
ATOM 574 O O . HIS A 1 71 ? 24.109 -18.781 15.047 1.00 68.94 71 HIS A O 1
ATOM 580 N N . ALA A 1 72 ? 24.048 -20.525 13.664 1.00 70.00 72 ALA A N 1
ATOM 581 C CA . ALA A 1 72 ? 25.450 -20.937 13.880 1.00 70.00 72 ALA A CA 1
ATOM 582 C C . ALA A 1 72 ? 26.505 -19.825 13.665 1.00 70.00 72 ALA A C 1
ATOM 584 O O . ALA A 1 72 ? 27.646 -19.930 14.105 1.00 70.00 72 ALA A O 1
ATOM 585 N N . LYS A 1 73 ? 26.134 -18.752 12.956 1.00 68.81 73 LYS A N 1
ATOM 586 C CA . LYS A 1 73 ? 26.970 -17.558 12.718 1.00 68.81 73 LYS A CA 1
ATOM 587 C C . LYS A 1 73 ? 26.550 -16.334 13.541 1.00 68.81 73 LYS A C 1
ATOM 589 O O . LYS A 1 73 ? 27.064 -15.239 13.298 1.00 68.81 73 LYS A O 1
ATOM 594 N N . ALA A 1 74 ? 25.586 -16.487 14.444 1.00 70.81 74 ALA A N 1
ATOM 595 C CA . ALA A 1 74 ? 25.194 -15.437 15.364 1.00 70.81 74 ALA A CA 1
ATOM 596 C C . ALA A 1 74 ? 26.306 -15.220 16.392 1.00 70.81 74 ALA A C 1
ATOM 598 O O . ALA A 1 74 ? 26.884 -16.162 16.928 1.00 70.81 74 ALA A O 1
ATOM 599 N N . ARG A 1 75 ? 26.620 -13.954 16.648 1.00 76.88 75 ARG A N 1
ATOM 600 C CA . ARG A 1 75 ? 27.447 -13.534 17.774 1.00 76.88 75 ARG A CA 1
ATOM 601 C C . ARG A 1 75 ? 26.561 -12.762 18.723 1.00 76.88 75 ARG A C 1
ATOM 603 O O . ARG A 1 75 ? 25.985 -11.746 18.336 1.00 76.88 75 ARG A O 1
ATOM 610 N N . VAL A 1 76 ? 26.457 -13.275 19.932 1.00 77.19 76 VAL A N 1
ATOM 611 C CA . VAL A 1 76 ? 25.705 -12.659 21.011 1.00 77.19 76 VAL A CA 1
ATOM 612 C C . VAL A 1 76 ? 26.720 -12.102 21.991 1.00 77.19 76 VAL A C 1
ATOM 614 O O . VAL A 1 76 ? 27.606 -12.837 22.414 1.00 77.19 76 VAL A O 1
ATOM 617 N N . GLU A 1 77 ? 26.608 -10.817 22.302 1.00 79.44 77 GLU A N 1
ATOM 618 C CA . GLU A 1 77 ? 27.417 -10.166 23.332 1.00 79.44 77 GLU A CA 1
ATOM 619 C C . GLU A 1 77 ? 26.489 -9.641 24.429 1.00 79.44 77 GLU A C 1
ATOM 621 O O . GLU A 1 77 ? 25.557 -8.870 24.171 1.00 79.44 77 GLU A O 1
ATOM 626 N N . TYR A 1 78 ? 26.750 -10.062 25.658 1.00 79.44 78 TYR A N 1
ATOM 627 C CA . TYR A 1 78 ? 26.052 -9.603 26.849 1.00 79.44 78 TYR A CA 1
ATOM 628 C C . TYR A 1 78 ? 26.815 -8.448 27.517 1.00 79.44 78 TYR A C 1
ATOM 630 O O . TYR A 1 78 ? 27.955 -8.149 27.137 1.00 79.44 78 TYR A O 1
ATOM 638 N N . PRO A 1 79 ? 26.208 -7.742 28.488 1.00 77.31 79 PRO A N 1
ATOM 639 C CA . PRO A 1 79 ? 26.873 -6.639 29.169 1.00 77.31 79 PRO A CA 1
ATOM 640 C C . PRO A 1 79 ? 28.191 -7.059 29.832 1.00 77.31 79 PRO A C 1
ATOM 642 O O . PRO A 1 79 ? 29.137 -6.272 29.840 1.00 77.31 79 PRO A O 1
ATOM 645 N N . GLU A 1 80 ? 28.300 -8.298 30.323 1.00 78.31 80 GLU A N 1
ATOM 646 C CA . GLU A 1 80 ? 29.534 -8.812 30.925 1.00 78.31 80 GLU A CA 1
ATOM 647 C C . GLU A 1 80 ? 30.678 -8.905 29.897 1.00 78.31 80 GLU A C 1
ATOM 649 O O . GLU A 1 80 ? 31.813 -8.538 30.203 1.00 78.31 80 GLU A O 1
ATOM 654 N N . ASP A 1 81 ? 30.369 -9.290 28.652 1.00 78.12 81 ASP A N 1
ATOM 655 C CA . ASP A 1 81 ? 31.343 -9.397 27.553 1.00 78.12 81 ASP A CA 1
ATOM 656 C C . ASP A 1 81 ? 31.859 -8.022 27.092 1.00 78.12 81 ASP A C 1
ATOM 658 O O . ASP A 1 81 ? 32.981 -7.880 26.592 1.00 78.12 81 ASP A O 1
ATOM 662 N N . LEU A 1 82 ? 31.020 -6.990 27.224 1.00 76.00 82 LEU A N 1
ATOM 663 C CA . LEU A 1 82 ? 31.335 -5.627 26.800 1.00 76.00 82 LEU A CA 1
ATOM 664 C C . LEU A 1 82 ? 32.039 -4.817 27.882 1.00 76.00 82 LEU A C 1
ATOM 666 O O . LEU A 1 82 ? 32.876 -3.983 27.534 1.00 76.00 82 LEU A O 1
ATOM 670 N N . ARG A 1 83 ? 31.761 -5.079 29.162 1.00 80.56 83 ARG A N 1
ATOM 671 C CA . ARG A 1 83 ? 32.339 -4.345 30.297 1.00 80.56 83 ARG A CA 1
ATOM 672 C C . ARG A 1 83 ? 33.865 -4.266 30.212 1.00 80.56 83 ARG A C 1
ATOM 674 O O . ARG A 1 83 ? 34.415 -3.169 30.200 1.00 80.56 83 ARG A O 1
ATOM 681 N N . ALA A 1 84 ? 34.539 -5.400 30.012 1.00 78.69 84 ALA A N 1
ATOM 682 C CA . ALA A 1 84 ? 36.000 -5.445 29.891 1.00 78.69 84 ALA A CA 1
ATOM 683 C C . ALA A 1 84 ? 36.532 -4.606 28.710 1.00 78.69 84 ALA A C 1
ATOM 685 O O . ALA A 1 84 ? 37.559 -3.938 28.818 1.00 78.69 84 ALA A O 1
ATOM 686 N N . ARG A 1 85 ? 35.817 -4.595 27.577 1.00 78.38 85 ARG A N 1
ATOM 687 C CA . ARG A 1 85 ? 36.191 -3.808 26.388 1.00 78.38 85 ARG A CA 1
ATOM 688 C C . ARG A 1 85 ? 35.976 -2.314 26.592 1.00 78.38 85 ARG A C 1
ATOM 690 O O . ARG A 1 85 ? 36.754 -1.516 26.076 1.00 78.38 85 ARG A O 1
ATOM 697 N N . VAL A 1 86 ? 34.909 -1.937 27.291 1.00 79.12 86 VAL A N 1
ATOM 698 C CA . VAL A 1 86 ? 34.608 -0.539 27.613 1.00 79.12 86 VAL A CA 1
ATOM 699 C C . VAL A 1 86 ? 35.617 -0.005 28.625 1.00 79.12 86 VAL A C 1
ATOM 701 O O . VAL A 1 86 ? 36.128 1.094 28.438 1.00 79.12 86 VAL A O 1
ATOM 704 N N . GLU A 1 87 ? 35.980 -0.791 29.636 1.00 81.38 87 GLU A N 1
ATOM 705 C CA . GLU A 1 87 ? 37.017 -0.427 30.606 1.00 81.38 87 GLU A CA 1
ATOM 706 C C . GLU A 1 87 ? 38.405 -0.284 29.965 1.00 81.38 87 GLU A C 1
ATOM 708 O O . GLU A 1 87 ? 39.113 0.680 30.253 1.00 81.38 87 GLU A O 1
ATOM 713 N N . ASP A 1 88 ? 38.788 -1.188 29.057 1.00 79.12 88 ASP A N 1
ATOM 714 C CA . ASP A 1 88 ? 40.033 -1.075 28.279 1.00 79.12 88 ASP A CA 1
ATOM 715 C C . ASP A 1 88 ? 40.021 0.161 27.359 1.00 79.12 88 ASP A C 1
ATOM 717 O O . ASP A 1 88 ? 41.010 0.885 27.250 1.00 79.12 88 ASP A O 1
ATOM 721 N N . ALA A 1 89 ? 38.877 0.465 26.735 1.00 76.69 89 ALA A N 1
ATOM 722 C CA . ALA A 1 89 ? 38.721 1.676 25.932 1.00 76.69 89 ALA A CA 1
ATOM 723 C C . ALA A 1 89 ? 38.816 2.956 26.781 1.00 76.69 89 ALA A C 1
ATOM 725 O O . ALA A 1 89 ? 39.453 3.915 26.349 1.00 76.69 89 ALA A O 1
ATOM 726 N N . ARG A 1 90 ? 38.230 2.967 27.987 1.00 78.69 90 ARG A N 1
ATOM 727 C CA . ARG A 1 90 ? 38.338 4.086 28.938 1.00 78.69 90 ARG A CA 1
ATOM 728 C C . ARG A 1 90 ? 39.784 4.295 29.390 1.00 78.69 90 ARG A C 1
ATOM 730 O O . ARG A 1 90 ? 40.252 5.427 29.340 1.00 78.69 90 ARG A O 1
ATOM 737 N N . ARG A 1 91 ? 40.514 3.222 29.727 1.00 77.25 91 ARG A N 1
ATOM 738 C CA . ARG A 1 91 ? 41.950 3.300 30.065 1.00 77.25 91 ARG A CA 1
ATOM 739 C C . ARG A 1 91 ? 42.780 3.894 28.931 1.00 77.25 91 ARG A C 1
ATOM 741 O O . ARG A 1 91 ? 43.543 4.820 29.164 1.00 77.25 91 ARG A O 1
ATOM 748 N N . LYS A 1 92 ? 42.570 3.438 27.694 1.00 77.50 92 LYS A N 1
ATOM 749 C CA . LYS A 1 92 ? 43.293 3.956 26.519 1.00 77.50 92 LYS A CA 1
ATOM 750 C C . LYS A 1 92 ? 43.021 5.428 26.229 1.00 77.50 92 LYS A C 1
ATOM 752 O O . LYS A 1 92 ? 43.908 6.112 25.735 1.00 77.50 92 LYS A O 1
ATOM 757 N N . ILE A 1 93 ? 41.807 5.911 26.495 1.00 72.75 93 ILE A N 1
ATOM 758 C CA . ILE A 1 93 ? 41.481 7.338 26.365 1.00 72.75 93 ILE A CA 1
ATOM 759 C C . ILE A 1 93 ? 42.196 8.134 27.464 1.00 72.75 93 ILE A C 1
ATOM 761 O O . ILE A 1 93 ? 42.799 9.158 27.171 1.00 72.75 93 ILE A O 1
ATOM 765 N N . GLN A 1 94 ? 42.210 7.617 28.694 1.00 68.38 94 GLN A N 1
ATOM 766 C CA . GLN A 1 94 ? 42.868 8.260 29.831 1.00 68.38 94 GLN A CA 1
ATOM 767 C C . GLN A 1 94 ? 44.401 8.316 29.690 1.00 68.38 94 GLN A C 1
ATOM 769 O O . GLN A 1 94 ? 45.015 9.303 30.075 1.00 68.38 94 GLN A O 1
ATOM 774 N N . GLU A 1 95 ? 45.025 7.303 29.084 1.00 66.44 95 GLU A N 1
ATOM 775 C CA . GLU A 1 95 ? 46.465 7.299 28.774 1.00 66.44 95 GLU A CA 1
ATOM 776 C C . GLU A 1 95 ? 46.839 8.288 27.654 1.00 66.44 95 GLU A C 1
ATOM 778 O O . GLU A 1 95 ? 47.943 8.836 27.645 1.00 66.44 95 GLU A O 1
ATOM 783 N N . HIS A 1 96 ? 45.919 8.552 26.721 1.00 57.53 96 HIS A N 1
ATOM 784 C CA . HIS A 1 96 ? 46.150 9.452 25.588 1.00 57.53 96 HIS A CA 1
ATOM 785 C C . HIS A 1 96 ? 45.995 10.943 25.955 1.00 57.53 96 HIS A C 1
ATOM 787 O O . HIS A 1 96 ? 46.492 11.794 25.220 1.00 57.53 96 HIS A O 1
ATOM 793 N N . ASP A 1 97 ? 45.365 11.257 27.092 1.00 50.22 97 ASP A N 1
ATOM 794 C CA . ASP A 1 97 ? 45.257 12.620 27.641 1.00 50.22 97 ASP A CA 1
ATOM 795 C C . ASP A 1 97 ? 46.470 13.023 28.516 1.00 50.22 97 ASP A C 1
ATOM 797 O O . ASP A 1 97 ? 46.578 14.177 28.928 1.00 50.22 97 ASP A O 1
ATOM 801 N N . CYS A 1 98 ? 47.418 12.112 28.786 1.00 46.75 98 CYS A N 1
ATOM 802 C CA . CYS A 1 98 ? 48.610 12.383 29.611 1.00 46.75 98 CYS A CA 1
ATOM 803 C C . CYS A 1 98 ? 49.946 12.403 28.846 1.00 46.75 98 CYS A C 1
ATOM 805 O O . CYS A 1 98 ? 51.004 12.407 29.475 1.00 46.75 98 CYS A O 1
ATOM 807 N N . THR A 1 99 ? 49.946 12.431 27.511 1.00 40.59 99 THR A N 1
ATOM 808 C CA . THR A 1 99 ? 51.189 12.494 26.720 1.00 40.59 99 THR A CA 1
ATOM 809 C C . THR A 1 99 ? 51.358 13.861 26.042 1.00 40.59 99 THR A C 1
ATOM 811 O O . THR A 1 99 ? 50.537 14.211 25.198 1.00 40.59 99 THR A O 1
ATOM 814 N N . PRO A 1 100 ? 52.399 14.654 26.380 1.00 40.75 100 PRO A N 1
ATOM 815 C CA . PRO A 1 100 ? 52.677 15.909 25.694 1.00 40.75 100 PRO A CA 1
ATOM 816 C C . PRO A 1 100 ? 53.203 15.655 24.275 1.00 40.75 100 PRO A C 1
ATOM 818 O O . PRO A 1 100 ? 54.068 14.806 24.043 1.00 40.75 100 PRO A O 1
ATOM 821 N N . ASP A 1 101 ? 52.650 16.420 23.337 1.00 36.34 101 ASP A N 1
ATOM 822 C CA . ASP A 1 101 ? 52.895 16.369 21.900 1.00 36.34 101 ASP A CA 1
ATOM 823 C C . ASP A 1 101 ? 54.387 16.380 21.537 1.00 36.34 101 ASP A C 1
ATOM 825 O O . ASP A 1 101 ? 55.118 17.318 21.855 1.00 36.34 101 ASP A O 1
ATOM 829 N N . THR A 1 102 ? 54.832 15.381 20.769 1.00 35.31 102 THR A N 1
ATOM 830 C CA . THR A 1 102 ? 56.068 15.493 19.984 1.00 35.31 102 THR A CA 1
ATOM 831 C C . THR A 1 102 ? 55.732 15.444 18.498 1.00 35.31 102 THR A C 1
ATOM 833 O O . THR A 1 102 ? 55.324 14.425 17.942 1.00 35.31 102 THR A O 1
ATOM 836 N N . VAL A 1 103 ? 55.896 16.607 17.875 1.00 39.62 103 VAL A N 1
ATOM 837 C CA . VAL A 1 103 ? 55.742 16.902 16.451 1.00 39.62 103 VAL A CA 1
ATOM 838 C C . VAL A 1 103 ? 56.779 16.136 15.625 1.00 39.62 103 VAL A C 1
ATOM 840 O O . VAL A 1 103 ? 57.970 16.201 15.918 1.00 39.62 103 VAL A O 1
ATOM 843 N N . SER A 1 104 ? 56.359 15.489 14.532 1.00 33.38 104 SER A N 1
ATOM 844 C CA . SER A 1 104 ? 57.220 15.237 13.364 1.00 33.38 104 SER A CA 1
ATOM 845 C C . SER A 1 104 ? 56.403 15.038 12.081 1.00 33.38 104 SER A C 1
ATOM 847 O O . SER A 1 104 ? 55.407 14.318 12.045 1.00 33.38 104 SER A O 1
ATOM 849 N N . ALA A 1 105 ? 56.843 15.748 11.043 1.00 37.09 105 ALA A N 1
ATOM 850 C CA . ALA A 1 105 ? 56.190 16.018 9.763 1.00 37.09 105 ALA A CA 1
ATOM 851 C C . ALA A 1 105 ? 56.501 14.941 8.676 1.00 37.09 105 ALA A C 1
ATOM 853 O O . ALA A 1 105 ? 57.231 13.987 8.948 1.00 37.09 105 ALA A O 1
ATOM 854 N N . PRO A 1 106 ? 55.929 15.037 7.452 1.00 37.94 106 PRO A N 1
ATOM 855 C CA . PRO A 1 106 ? 55.617 13.893 6.590 1.00 37.94 106 PRO A CA 1
ATOM 856 C C . PRO A 1 106 ? 56.668 13.584 5.508 1.00 37.94 106 PRO A C 1
ATOM 858 O O . PRO A 1 106 ? 57.255 14.478 4.906 1.00 37.94 106 PRO A O 1
ATOM 861 N N . GLY A 1 107 ? 56.818 12.299 5.169 1.00 31.33 107 GLY A N 1
ATOM 862 C CA . GLY A 1 107 ? 57.599 11.832 4.018 1.00 31.33 107 GLY A CA 1
ATOM 863 C C . GLY A 1 107 ? 56.719 11.491 2.811 1.00 31.33 107 GLY A C 1
ATOM 864 O O . GLY A 1 107 ? 55.932 10.545 2.856 1.00 31.33 107 GLY A O 1
ATOM 865 N N . SER A 1 108 ? 56.874 12.242 1.718 1.00 31.58 108 SER A N 1
ATOM 866 C CA . SER A 1 108 ? 56.237 12.008 0.416 1.00 31.58 108 SER A CA 1
ATOM 867 C C . SER A 1 108 ? 56.892 10.858 -0.360 1.00 31.58 108 SER A C 1
ATOM 869 O O . SER A 1 108 ? 58.120 10.822 -0.453 1.00 31.58 108 SER A O 1
ATOM 871 N N . LYS A 1 109 ? 56.107 9.998 -1.025 1.00 33.56 109 LYS A N 1
ATOM 872 C CA . LYS A 1 109 ? 56.570 9.197 -2.176 1.00 33.56 109 LYS A CA 1
ATOM 873 C C . LYS A 1 109 ? 55.480 9.116 -3.252 1.00 33.56 109 LYS A C 1
ATOM 875 O O . LYS A 1 109 ? 54.362 8.686 -2.977 1.00 33.56 109 LYS A O 1
ATOM 880 N N . ASN A 1 110 ? 55.837 9.550 -4.462 1.00 33.72 110 ASN A N 1
ATOM 881 C CA . ASN A 1 110 ? 55.029 9.507 -5.686 1.00 33.72 110 ASN A CA 1
ATOM 882 C C . ASN A 1 110 ? 54.939 8.080 -6.281 1.00 33.72 110 ASN A C 1
ATOM 884 O O . ASN A 1 110 ? 55.793 7.245 -5.975 1.00 33.72 110 ASN A O 1
ATOM 888 N N . PRO A 1 111 ? 53.934 7.788 -7.135 1.00 39.53 111 PRO A N 1
ATOM 889 C CA . PRO A 1 111 ? 53.671 6.450 -7.674 1.00 39.53 111 PRO A CA 1
ATOM 890 C C . PRO A 1 111 ? 54.264 6.244 -9.083 1.00 39.53 111 PRO A C 1
ATOM 892 O O . PRO A 1 111 ? 54.473 7.227 -9.794 1.00 39.53 111 PRO A O 1
ATOM 895 N N . PRO A 1 112 ? 54.438 4.993 -9.555 1.00 34.22 112 PRO A N 1
ATOM 896 C CA . PRO A 1 112 ? 54.648 4.727 -10.968 1.00 34.22 112 PRO A CA 1
ATOM 897 C C . PRO A 1 112 ? 53.366 4.267 -11.680 1.00 34.22 112 PRO A C 1
ATOM 899 O O . PRO A 1 112 ? 52.531 3.523 -11.160 1.00 34.22 112 PRO A O 1
ATOM 902 N N . THR A 1 113 ? 53.272 4.749 -12.911 1.00 42.06 113 THR A N 1
ATOM 903 C CA . THR A 1 113 ? 52.308 4.511 -13.984 1.00 42.06 113 THR A CA 1
ATOM 904 C C . THR A 1 113 ? 52.305 3.047 -14.442 1.00 42.06 113 THR A C 1
ATOM 906 O O . THR A 1 113 ? 53.369 2.471 -14.650 1.00 42.06 113 THR A O 1
ATOM 909 N N . ALA A 1 114 ? 51.129 2.456 -14.685 1.00 31.62 114 ALA A N 1
ATOM 910 C CA . ALA A 1 114 ? 51.007 1.228 -15.477 1.00 31.62 114 ALA A CA 1
ATOM 911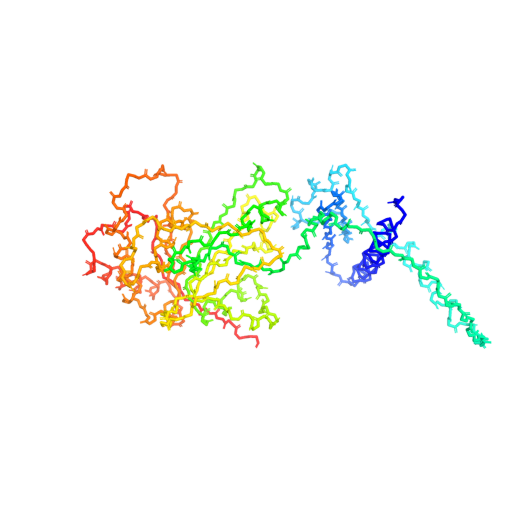 C C . ALA A 1 114 ? 49.647 1.138 -16.190 1.00 31.62 114 ALA A C 1
ATOM 913 O O . ALA A 1 114 ? 48.605 1.496 -15.640 1.00 31.62 114 ALA A O 1
ATOM 914 N N . ALA A 1 115 ? 49.717 0.672 -17.436 1.00 32.34 115 ALA A N 1
ATOM 915 C CA . ALA A 1 115 ? 48.684 0.645 -18.461 1.00 32.34 115 ALA A CA 1
ATOM 916 C C . ALA A 1 115 ? 47.468 -0.250 -18.148 1.00 32.34 115 ALA A C 1
ATOM 918 O O . ALA A 1 115 ? 47.531 -1.205 -17.372 1.00 32.34 115 ALA A O 1
ATOM 919 N N . ALA A 1 116 ? 46.349 0.084 -18.793 1.00 39.62 116 ALA A N 1
ATOM 920 C CA . ALA A 1 116 ? 45.037 -0.528 -18.627 1.00 39.62 116 ALA A CA 1
ATOM 921 C C . ALA A 1 116 ? 44.910 -1.909 -19.301 1.00 39.62 116 ALA A C 1
ATOM 923 O O . ALA A 1 116 ? 45.254 -2.039 -20.475 1.00 39.62 116 ALA A O 1
ATOM 924 N N . PRO A 1 117 ? 44.284 -2.896 -18.631 1.00 29.66 117 PRO A N 1
ATOM 925 C CA . PRO A 1 117 ? 43.644 -4.016 -19.302 1.00 29.66 117 PRO A CA 1
ATOM 926 C C . PRO A 1 117 ? 42.111 -3.935 -19.213 1.00 29.66 117 PRO A C 1
ATOM 928 O O . PRO A 1 117 ? 41.529 -3.398 -18.266 1.00 29.66 117 PRO A O 1
ATOM 931 N N . ALA A 1 118 ? 41.468 -4.483 -20.243 1.00 32.19 118 ALA A N 1
ATOM 932 C CA . ALA A 1 118 ? 40.032 -4.487 -20.478 1.00 32.19 118 ALA A CA 1
ATOM 933 C C . ALA A 1 118 ? 39.213 -4.979 -19.269 1.00 32.19 118 ALA A C 1
ATOM 935 O O . ALA A 1 118 ? 39.436 -6.054 -18.709 1.00 32.19 118 ALA A O 1
ATOM 936 N N . ILE A 1 119 ? 38.229 -4.166 -18.884 1.00 25.69 119 ILE A N 1
ATOM 937 C CA . ILE A 1 119 ? 37.357 -4.382 -17.733 1.00 25.69 119 ILE A CA 1
ATOM 938 C C . ILE A 1 119 ? 36.237 -5.352 -18.126 1.00 25.69 119 ILE A C 1
ATOM 940 O O . ILE A 1 119 ? 35.284 -4.969 -18.801 1.00 25.69 119 ILE A O 1
ATOM 944 N N . SER A 1 120 ? 36.291 -6.588 -17.631 1.00 25.97 120 SER A N 1
ATOM 945 C CA . SER A 1 120 ? 35.081 -7.403 -17.479 1.00 25.97 120 SER A CA 1
ATOM 946 C C . SER A 1 120 ? 34.330 -6.923 -16.235 1.00 25.97 120 SER A C 1
ATOM 948 O O . SER A 1 120 ? 34.720 -7.206 -15.102 1.00 25.97 120 SER A O 1
ATOM 950 N N . ILE A 1 121 ? 33.282 -6.121 -16.441 1.00 25.50 121 ILE A N 1
ATOM 951 C CA . ILE A 1 121 ? 32.450 -5.570 -15.366 1.00 25.50 121 ILE A CA 1
ATOM 952 C C . ILE A 1 121 ? 31.541 -6.682 -14.831 1.00 25.50 121 ILE A C 1
ATOM 954 O O . ILE A 1 121 ? 30.452 -6.912 -15.351 1.00 25.50 121 ILE A O 1
ATOM 958 N N . ILE A 1 122 ? 31.944 -7.335 -13.742 1.00 28.67 122 ILE A N 1
ATOM 959 C CA . ILE A 1 122 ? 30.976 -8.000 -12.865 1.00 28.67 122 ILE A CA 1
ATOM 960 C C . ILE A 1 122 ? 30.239 -6.881 -12.124 1.00 28.67 122 ILE A C 1
ATOM 962 O O . ILE A 1 122 ? 30.795 -6.230 -11.236 1.00 28.67 122 ILE A O 1
ATOM 966 N N . PHE A 1 123 ? 28.990 -6.617 -12.516 1.00 28.98 123 PHE A N 1
ATOM 967 C CA . PHE A 1 123 ? 28.112 -5.687 -11.809 1.00 28.98 123 PHE A CA 1
ATOM 968 C C . PHE A 1 123 ? 27.787 -6.253 -10.421 1.00 28.98 123 PHE A C 1
ATOM 970 O O . PHE A 1 123 ? 26.780 -6.922 -10.213 1.00 28.98 123 PHE A O 1
ATOM 977 N N . VAL A 1 124 ? 28.626 -5.950 -9.430 1.00 36.59 124 VAL A N 1
ATOM 978 C CA . VAL A 1 124 ? 28.217 -6.017 -8.026 1.00 36.59 124 VAL A CA 1
ATOM 979 C C . VAL A 1 124 ? 27.297 -4.823 -7.795 1.00 36.59 124 VAL A C 1
ATOM 981 O O . VAL A 1 124 ? 27.750 -3.713 -7.506 1.00 36.59 124 VAL A O 1
ATOM 984 N N . MET A 1 125 ? 25.996 -5.033 -7.992 1.00 44.53 125 MET A N 1
ATOM 985 C CA . MET A 1 125 ? 24.981 -4.007 -7.772 1.00 44.53 125 MET A CA 1
ATOM 986 C C . MET A 1 125 ? 25.075 -3.524 -6.318 1.00 44.53 125 MET A C 1
ATOM 988 O O . MET A 1 125 ? 24.905 -4.280 -5.356 1.00 44.53 125 MET A O 1
ATOM 992 N N . LYS A 1 126 ? 25.435 -2.247 -6.145 1.00 45.69 126 LYS A N 1
ATOM 993 C CA . LYS A 1 126 ? 25.340 -1.560 -4.853 1.00 45.69 126 LYS A CA 1
ATOM 994 C C . LYS A 1 126 ? 23.867 -1.591 -4.448 1.00 45.69 126 LYS A C 1
ATOM 996 O O . LYS A 1 126 ? 23.023 -1.244 -5.266 1.00 45.69 126 LYS A O 1
ATOM 1001 N N . SER A 1 127 ? 23.567 -1.980 -3.207 1.00 57.81 127 SER A N 1
ATOM 1002 C CA . SER A 1 127 ? 22.212 -1.855 -2.663 1.00 57.81 127 SER A CA 1
ATOM 1003 C C . SER A 1 127 ? 21.794 -0.395 -2.799 1.00 57.81 127 SER A C 1
ATOM 1005 O O . SER A 1 127 ? 22.434 0.483 -2.218 1.00 57.81 127 SER A O 1
ATOM 1007 N N . CYS A 1 128 ? 20.806 -0.132 -3.643 1.00 67.00 128 CYS A N 1
ATOM 1008 C CA . CYS A 1 128 ? 20.291 1.208 -3.854 1.00 67.00 128 CYS A CA 1
ATOM 1009 C C . CYS A 1 128 ? 19.038 1.406 -3.007 1.00 67.00 128 CYS A C 1
ATOM 1011 O O . CYS A 1 128 ? 18.230 0.489 -2.873 1.00 67.00 128 CYS A O 1
ATOM 1013 N N . ASP A 1 129 ? 18.850 2.615 -2.487 1.00 66.31 129 ASP A N 1
ATOM 1014 C CA . ASP A 1 129 ? 17.669 2.969 -1.692 1.00 66.31 129 ASP A CA 1
ATOM 1015 C C . ASP A 1 129 ? 16.436 3.249 -2.576 1.00 66.31 129 ASP A C 1
ATOM 1017 O O . ASP A 1 129 ? 15.451 3.844 -2.132 1.00 66.31 129 ASP A O 1
ATOM 1021 N N . HIS A 1 130 ? 16.472 2.841 -3.851 1.00 81.75 130 HIS A N 1
ATOM 1022 C CA . HIS A 1 130 ? 15.326 2.979 -4.736 1.00 81.75 130 HIS A CA 1
ATOM 1023 C C . HIS A 1 130 ? 14.217 2.029 -4.308 1.00 81.75 130 HIS A C 1
ATOM 1025 O O . HIS A 1 130 ? 14.425 0.855 -4.003 1.00 81.75 130 HIS A O 1
ATOM 1031 N N . THR A 1 131 ? 13.008 2.576 -4.303 1.00 83.56 131 THR A N 1
ATOM 1032 C CA . THR A 1 131 ? 11.807 1.870 -3.857 1.00 83.56 131 THR A CA 1
ATOM 1033 C C . THR A 1 131 ? 10.838 1.605 -5.001 1.00 83.56 131 THR A C 1
ATOM 1035 O O . THR A 1 131 ? 9.782 1.053 -4.748 1.00 83.56 131 THR A O 1
ATOM 1038 N N . GLY A 1 132 ? 11.153 1.998 -6.241 1.00 87.25 132 GLY A N 1
ATOM 1039 C CA . GLY A 1 132 ? 10.290 1.745 -7.399 1.00 87.25 132 GLY A CA 1
ATOM 1040 C C . GLY A 1 132 ? 10.121 0.247 -7.653 1.00 87.25 132 GLY A C 1
ATOM 1041 O O . GLY A 1 132 ? 11.107 -0.488 -7.644 1.00 87.25 132 GLY A O 1
ATOM 1042 N N . TRP A 1 133 ? 8.880 -0.196 -7.850 1.00 90.94 133 TRP A N 1
ATOM 1043 C CA . TRP A 1 133 ? 8.508 -1.575 -8.171 1.00 90.94 133 TRP A CA 1
ATOM 1044 C C . TRP A 1 133 ? 7.954 -1.685 -9.590 1.00 90.94 133 TRP A C 1
ATOM 1046 O O . TRP A 1 133 ? 8.565 -2.335 -10.438 1.00 90.94 133 TRP A O 1
ATOM 1056 N N . LEU A 1 134 ? 6.820 -1.038 -9.848 1.00 89.75 134 LEU A N 1
ATOM 1057 C CA . LEU A 1 134 ? 6.167 -1.030 -11.155 1.00 89.75 134 LEU A CA 1
ATOM 1058 C C . LEU A 1 134 ? 6.083 0.401 -11.662 1.00 89.75 134 LEU A C 1
ATOM 1060 O O . LEU A 1 134 ? 5.887 1.331 -10.882 1.00 89.75 134 LEU A O 1
ATOM 1064 N N . GLY A 1 135 ? 6.195 0.584 -12.968 1.00 85.81 135 GLY A N 1
ATOM 1065 C CA . GLY A 1 135 ? 6.023 1.890 -13.579 1.00 85.81 135 GLY A CA 1
ATOM 1066 C C . GLY A 1 135 ? 5.660 1.796 -15.045 1.00 85.81 135 GLY A C 1
ATOM 1067 O O . GLY A 1 135 ? 5.930 0.797 -15.708 1.00 85.81 135 GLY A O 1
ATOM 1068 N N . ILE A 1 136 ? 5.064 2.857 -15.572 1.00 80.50 136 ILE A N 1
ATOM 1069 C CA . ILE A 1 136 ? 4.759 2.959 -16.999 1.00 80.50 136 ILE A CA 1
ATOM 1070 C C . ILE A 1 136 ? 5.810 3.845 -17.649 1.00 80.50 136 ILE A C 1
ATOM 1072 O O . ILE A 1 136 ? 6.018 4.995 -17.264 1.00 80.50 136 ILE A O 1
ATOM 1076 N N . CYS A 1 137 ? 6.490 3.303 -18.649 1.00 77.69 137 CYS A N 1
ATOM 1077 C CA . CYS A 1 137 ? 7.497 4.010 -19.426 1.00 77.69 137 CYS A CA 1
ATOM 1078 C C . CYS A 1 137 ? 7.193 3.881 -20.920 1.00 77.69 137 CYS A C 1
ATOM 1080 O O . CYS A 1 137 ? 6.246 3.209 -21.319 1.00 77.69 137 CYS A O 1
ATOM 1082 N N . ALA A 1 138 ? 8.000 4.522 -21.760 1.00 74.38 138 ALA A N 1
ATOM 1083 C CA . ALA A 1 138 ?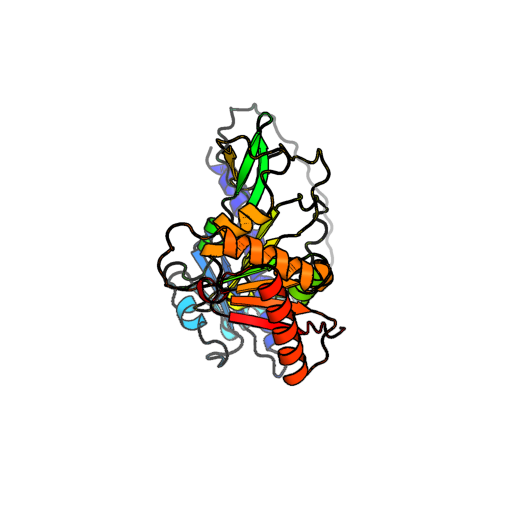 7.994 4.278 -23.193 1.00 74.38 138 ALA A CA 1
ATOM 1084 C C . ALA A 1 138 ? 9.338 3.736 -23.619 1.00 74.38 138 ALA A C 1
ATOM 1086 O O . ALA A 1 138 ? 10.405 4.105 -23.117 1.00 74.38 138 ALA A O 1
ATOM 1087 N N . ARG A 1 139 ? 9.249 2.840 -24.584 1.00 68.12 139 ARG A N 1
ATOM 1088 C CA . ARG A 1 139 ? 10.368 2.197 -25.233 1.00 68.12 139 ARG A CA 1
ATOM 1089 C C . ARG A 1 139 ? 10.076 2.224 -26.722 1.00 68.12 139 ARG A C 1
ATOM 1091 O O . ARG A 1 139 ? 9.070 1.673 -27.158 1.00 68.12 139 ARG A O 1
ATOM 1098 N N . SER A 1 140 ? 10.936 2.899 -27.481 1.00 65.75 140 SER A N 1
ATOM 1099 C CA . SER A 1 140 ? 10.828 2.972 -28.944 1.00 65.75 140 SER A CA 1
ATOM 1100 C C . SER A 1 140 ? 9.454 3.476 -29.423 1.00 65.75 140 SER A C 1
ATOM 1102 O O . SER A 1 140 ? 8.839 2.881 -30.300 1.00 65.75 140 SER A O 1
ATOM 1104 N N . GLY A 1 141 ? 8.928 4.526 -28.779 1.00 68.50 141 GLY A N 1
ATOM 1105 C CA . GLY A 1 141 ? 7.628 5.119 -29.124 1.00 68.50 141 GLY A CA 1
ATOM 1106 C C . GLY A 1 141 ? 6.393 4.333 -28.666 1.00 68.50 141 GLY A C 1
ATOM 1107 O O . GLY A 1 141 ? 5.278 4.767 -28.929 1.00 68.50 141 GLY A O 1
ATOM 1108 N N . ARG A 1 142 ? 6.554 3.203 -27.961 1.00 71.25 142 ARG A N 1
ATOM 1109 C CA . ARG A 1 142 ? 5.443 2.409 -27.405 1.00 71.25 142 ARG A CA 1
ATOM 1110 C C . ARG A 1 142 ? 5.436 2.448 -25.882 1.00 71.25 142 ARG A C 1
ATOM 1112 O O . ARG A 1 142 ? 6.506 2.432 -25.273 1.00 71.25 142 ARG A O 1
ATOM 1119 N N . SER A 1 143 ? 4.250 2.444 -25.274 1.00 76.44 143 SER A N 1
ATOM 1120 C CA . SER A 1 143 ? 4.094 2.242 -23.829 1.00 76.44 143 SER A CA 1
ATOM 1121 C C . SER A 1 143 ? 4.618 0.857 -23.423 1.00 76.44 143 SER A C 1
ATOM 1123 O O . SER A 1 143 ? 4.429 -0.136 -24.130 1.00 76.44 143 SER A O 1
ATOM 1125 N N . ALA A 1 144 ? 5.289 0.788 -22.279 1.00 80.94 144 ALA A N 1
ATOM 1126 C CA . ALA A 1 144 ? 5.844 -0.431 -21.714 1.00 80.94 144 ALA A CA 1
ATOM 1127 C C . ALA A 1 144 ? 5.748 -0.408 -20.184 1.00 80.94 144 ALA A C 1
ATOM 1129 O O . ALA A 1 144 ? 5.953 0.632 -19.554 1.00 80.94 144 ALA A O 1
ATOM 1130 N N . LEU A 1 145 ? 5.506 -1.575 -19.595 1.00 85.81 145 LEU A N 1
ATOM 1131 C CA . LEU A 1 145 ? 5.612 -1.805 -18.162 1.00 85.81 145 LEU A CA 1
ATOM 1132 C C . LEU A 1 145 ? 7.086 -1.958 -17.782 1.00 85.81 145 LEU A C 1
ATOM 1134 O O . LEU A 1 145 ? 7.769 -2.852 -18.280 1.00 85.81 145 LEU A O 1
ATOM 1138 N N . ALA A 1 146 ? 7.570 -1.099 -16.896 1.00 86.75 146 ALA A N 1
ATOM 1139 C CA . ALA A 1 146 ? 8.827 -1.274 -16.188 1.00 86.75 146 ALA A CA 1
ATOM 1140 C C . ALA A 1 146 ? 8.563 -2.031 -14.882 1.00 86.75 146 ALA A C 1
ATOM 1142 O O . ALA A 1 146 ? 7.726 -1.620 -14.081 1.00 86.75 146 ALA A O 1
ATOM 1143 N N . GLN A 1 147 ? 9.284 -3.127 -14.678 1.00 89.62 147 GLN A N 1
ATOM 1144 C CA . GLN A 1 147 ? 9.247 -3.944 -13.471 1.00 89.62 147 GLN A CA 1
ATOM 1145 C C . GLN A 1 147 ? 10.664 -4.052 -12.913 1.00 89.62 147 GLN A C 1
ATOM 1147 O O . GLN A 1 147 ? 11.565 -4.536 -13.603 1.00 89.62 147 GLN A O 1
ATOM 1152 N N . SER A 1 148 ? 10.864 -3.631 -11.669 1.00 89.44 148 SER A N 1
ATOM 1153 C CA . SER A 1 148 ? 12.134 -3.814 -10.969 1.00 89.44 148 SER A CA 1
ATOM 1154 C C . SER A 1 148 ? 12.210 -5.161 -10.239 1.00 89.44 148 SER A C 1
ATOM 1156 O O . SER A 1 148 ? 11.200 -5.813 -9.966 1.00 89.44 148 SER A O 1
ATOM 1158 N N . ASP A 1 149 ? 13.424 -5.548 -9.857 1.00 86.69 149 ASP A N 1
ATOM 1159 C CA . ASP A 1 149 ? 13.740 -6.636 -8.920 1.00 86.69 149 ASP A CA 1
ATOM 1160 C C . ASP A 1 149 ? 13.420 -6.295 -7.447 1.00 86.69 149 ASP A C 1
ATOM 1162 O O . ASP A 1 149 ? 13.795 -7.032 -6.528 1.00 86.69 149 ASP A O 1
ATOM 1166 N N . ARG A 1 150 ? 12.698 -5.195 -7.187 1.00 87.81 150 ARG A N 1
ATOM 1167 C CA . ARG A 1 150 ? 12.358 -4.746 -5.833 1.00 87.81 150 ARG A CA 1
ATOM 1168 C C . ARG A 1 150 ? 11.598 -5.790 -5.001 1.00 87.81 150 ARG A C 1
ATOM 1170 O O . ARG A 1 150 ? 11.946 -5.920 -3.829 1.00 87.81 150 ARG A O 1
ATOM 1177 N N . PRO A 1 151 ? 10.603 -6.536 -5.524 1.00 88.94 151 PRO A N 1
ATOM 1178 C CA . PRO A 1 151 ? 9.928 -7.573 -4.743 1.00 88.94 151 PRO A CA 1
ATOM 1179 C C . PRO A 1 151 ? 10.890 -8.664 -4.277 1.00 88.94 151 PRO A C 1
ATOM 1181 O O . PRO A 1 151 ? 10.954 -8.930 -3.083 1.00 88.94 151 PRO A O 1
ATOM 1184 N N . ALA A 1 152 ? 11.702 -9.209 -5.190 1.00 86.50 152 ALA A N 1
ATOM 1185 C CA . ALA A 1 152 ? 12.685 -10.245 -4.872 1.00 86.50 152 ALA A CA 1
ATOM 1186 C C . ALA A 1 152 ? 13.685 -9.751 -3.820 1.00 86.50 152 ALA A C 1
ATOM 1188 O O . ALA A 1 152 ? 13.803 -10.338 -2.755 1.00 86.50 152 ALA A O 1
ATOM 1189 N N . THR A 1 153 ? 14.292 -8.581 -4.041 1.00 84.38 153 THR A N 1
ATOM 1190 C CA . THR A 1 153 ? 15.246 -8.001 -3.078 1.00 84.38 153 THR A CA 1
ATOM 1191 C C . THR A 1 153 ? 14.622 -7.646 -1.725 1.00 84.38 153 THR A C 1
ATOM 1193 O O . THR A 1 153 ? 15.330 -7.593 -0.720 1.00 84.38 153 THR A O 1
ATOM 1196 N N . THR A 1 154 ? 13.310 -7.388 -1.677 1.00 86.50 154 THR A N 1
ATOM 1197 C CA . THR A 1 154 ? 12.585 -7.152 -0.421 1.00 86.50 154 THR A CA 1
ATOM 1198 C C . THR A 1 154 ? 12.335 -8.463 0.323 1.00 86.50 154 THR A C 1
ATOM 1200 O O . THR A 1 154 ? 12.553 -8.507 1.531 1.00 86.50 154 THR A O 1
ATOM 1203 N N . VAL A 1 155 ? 11.935 -9.522 -0.387 1.00 86.50 155 VAL A N 1
ATOM 1204 C CA . VAL A 1 155 ? 11.723 -10.864 0.180 1.00 86.50 155 VAL A CA 1
ATOM 1205 C C . VAL A 1 155 ? 13.045 -11.481 0.641 1.00 86.50 155 VAL A C 1
ATOM 1207 O O . VAL A 1 155 ? 13.119 -11.951 1.769 1.00 86.50 155 VAL A O 1
ATOM 1210 N N . ASP A 1 156 ? 14.122 -11.364 -0.139 1.00 83.12 156 ASP A N 1
ATOM 1211 C CA . ASP A 1 156 ? 15.473 -11.813 0.243 1.00 83.12 156 ASP A CA 1
ATOM 1212 C C . ASP A 1 156 ? 15.994 -11.106 1.511 1.00 83.12 156 ASP A C 1
ATOM 1214 O O . ASP A 1 156 ? 16.883 -11.598 2.211 1.00 83.12 156 ASP A O 1
ATOM 1218 N N . GLY A 1 157 ? 15.463 -9.915 1.803 1.00 80.06 157 GLY A N 1
ATOM 1219 C CA . GLY A 1 157 ? 15.769 -9.155 3.011 1.00 80.06 157 GLY A CA 1
ATOM 1220 C C . GLY A 1 157 ? 15.075 -9.678 4.271 1.00 80.06 157 GLY A C 1
ATOM 1221 O O . GLY A 1 157 ? 15.490 -9.316 5.378 1.00 80.06 157 GLY A O 1
ATOM 1222 N N . LEU A 1 158 ? 14.047 -10.519 4.129 1.00 84.56 158 LEU A N 1
ATOM 1223 C CA . LEU A 1 158 ? 13.281 -11.048 5.250 1.00 84.56 158 LEU A CA 1
ATOM 1224 C C . LEU A 1 158 ? 14.119 -12.031 6.094 1.00 84.56 158 LEU A C 1
ATOM 1226 O O . LEU A 1 158 ? 15.042 -12.678 5.587 1.00 84.56 158 LEU A O 1
ATOM 1230 N N . PRO A 1 159 ? 13.886 -12.109 7.416 1.00 82.25 159 PRO A N 1
ATOM 1231 C CA . PRO A 1 159 ? 14.548 -13.079 8.291 1.00 82.25 159 PRO A CA 1
ATOM 1232 C C . PRO A 1 159 ? 14.343 -14.527 7.854 1.00 82.25 159 PRO A C 1
ATOM 1234 O O . PRO A 1 159 ? 15.326 -15.261 7.759 1.00 82.25 159 PRO A O 1
ATOM 1237 N N . SER A 1 160 ? 13.099 -14.881 7.529 1.00 86.00 160 SER A N 1
ATOM 1238 C CA . SER A 1 160 ? 12.670 -16.247 7.236 1.00 86.00 160 SER A CA 1
ATOM 1239 C C . SER A 1 160 ? 11.674 -16.240 6.065 1.00 86.00 160 SER A C 1
ATOM 1241 O O . SER A 1 160 ? 10.474 -16.423 6.276 1.00 86.00 160 SER A O 1
ATOM 1243 N N . PRO A 1 161 ? 12.136 -15.987 4.825 1.00 85.94 161 PRO A N 1
ATOM 1244 C CA . PRO A 1 161 ? 11.257 -15.781 3.669 1.00 85.94 161 PRO A CA 1
ATOM 1245 C C . PRO A 1 161 ? 10.355 -16.982 3.354 1.00 85.94 161 PRO A C 1
ATOM 1247 O O . PRO A 1 161 ? 9.252 -16.782 2.858 1.00 85.94 161 PRO A O 1
ATOM 1250 N N . ASP A 1 162 ? 10.788 -18.202 3.687 1.00 87.25 162 ASP A N 1
ATOM 1251 C CA . ASP A 1 162 ? 10.033 -19.430 3.406 1.00 87.25 162 ASP A CA 1
ATOM 1252 C C . ASP A 1 162 ? 8.913 -19.707 4.425 1.00 87.25 162 ASP A C 1
ATOM 1254 O O . ASP A 1 162 ? 7.979 -20.451 4.132 1.00 87.25 162 ASP A O 1
ATOM 1258 N N . SER A 1 163 ? 8.989 -19.124 5.628 1.00 88.06 163 SER A N 1
ATOM 1259 C CA . SER A 1 163 ? 7.994 -19.333 6.691 1.00 88.06 163 SER A CA 1
ATOM 1260 C C . SER A 1 163 ? 7.103 -18.118 6.940 1.00 88.06 163 SER A C 1
ATOM 1262 O O . SER A 1 163 ? 5.951 -18.269 7.354 1.00 88.06 163 SER A O 1
ATOM 1264 N N . GLN A 1 164 ? 7.610 -16.912 6.684 1.00 89.25 164 GLN A N 1
ATOM 1265 C CA . GLN A 1 164 ? 6.853 -15.679 6.856 1.00 89.25 164 GLN A CA 1
ATOM 1266 C C . GLN A 1 164 ? 5.772 -15.547 5.778 1.00 89.25 164 GLN A C 1
ATOM 1268 O O . GLN A 1 164 ? 5.991 -15.824 4.602 1.00 89.25 164 GLN A O 1
ATOM 1273 N N . ARG A 1 165 ? 4.591 -15.065 6.177 1.00 89.50 165 ARG A N 1
ATOM 1274 C CA . ARG A 1 165 ? 3.453 -14.819 5.282 1.00 89.50 165 ARG A CA 1
ATOM 1275 C C . ARG A 1 165 ? 3.249 -13.314 5.117 1.00 89.50 165 ARG A C 1
ATOM 1277 O O . ARG A 1 165 ? 2.522 -12.727 5.913 1.00 89.50 165 ARG A O 1
ATOM 1284 N N . PRO A 1 166 ? 3.922 -12.647 4.167 1.00 91.75 166 PRO A N 1
ATOM 1285 C CA . PRO A 1 166 ? 3.805 -11.205 4.024 1.00 91.75 166 PRO A CA 1
ATOM 1286 C C . PRO A 1 166 ? 2.380 -10.784 3.671 1.00 91.75 166 PRO A C 1
ATOM 1288 O O . PRO A 1 166 ? 1.698 -11.463 2.909 1.00 91.75 166 PRO A O 1
ATOM 1291 N N . SER A 1 167 ? 1.978 -9.621 4.176 1.00 93.12 167 SER A N 1
ATOM 1292 C CA . SER A 1 167 ? 0.767 -8.929 3.741 1.00 93.12 167 SER A CA 1
ATOM 1293 C C . SER A 1 167 ? 1.094 -7.696 2.919 1.00 93.12 167 SER A C 1
ATOM 1295 O O . SER A 1 167 ? 1.994 -6.937 3.273 1.00 93.12 167 SER A O 1
ATOM 1297 N N . LEU A 1 168 ? 0.341 -7.468 1.849 1.00 94.38 168 LEU A N 1
ATOM 1298 C CA . LEU A 1 168 ? 0.484 -6.334 0.953 1.00 94.38 168 LEU A CA 1
ATOM 1299 C C . LEU A 1 168 ? -0.600 -5.287 1.215 1.00 94.38 168 LEU A C 1
ATOM 1301 O O . LEU A 1 168 ? -1.791 -5.504 0.996 1.00 94.38 168 LEU A O 1
ATOM 1305 N N . PHE A 1 169 ? -0.157 -4.116 1.660 1.00 95.25 169 PHE A N 1
ATOM 1306 C CA . PHE A 1 169 ? -0.980 -2.934 1.871 1.00 95.25 169 PHE A CA 1
ATOM 1307 C C . PHE A 1 169 ? -0.690 -1.948 0.744 1.00 95.25 169 PHE A C 1
ATOM 1309 O O . PHE A 1 169 ? 0.450 -1.518 0.553 1.00 95.25 169 PHE A O 1
ATOM 1316 N N . VAL A 1 170 ? -1.721 -1.567 0.002 1.00 95.25 170 VAL A N 1
ATOM 1317 C CA . VAL A 1 170 ? -1.623 -0.656 -1.137 1.00 95.25 170 VAL A CA 1
ATOM 1318 C C . VAL A 1 170 ? -2.165 0.702 -0.729 1.00 95.25 170 VAL A C 1
ATOM 1320 O O . VAL A 1 170 ? -3.321 0.822 -0.354 1.00 95.25 170 VAL A O 1
ATOM 1323 N N . LEU A 1 171 ? -1.346 1.746 -0.798 1.00 94.62 171 LEU A N 1
ATOM 1324 C CA . LEU A 1 171 ? -1.688 3.097 -0.369 1.00 94.62 171 LEU A CA 1
ATOM 1325 C C . LEU A 1 171 ? -1.745 4.044 -1.568 1.00 94.62 171 LEU A C 1
ATOM 1327 O O . LEU A 1 171 ? -0.724 4.358 -2.195 1.00 94.62 171 LEU A O 1
ATOM 1331 N N . VAL A 1 172 ? -2.947 4.546 -1.836 1.00 93.12 172 VAL A N 1
ATOM 1332 C CA . VAL A 1 172 ? -3.286 5.379 -2.987 1.00 93.12 172 VAL A CA 1
ATOM 1333 C C . VAL A 1 172 ? -3.609 6.796 -2.524 1.00 93.12 172 VAL A C 1
ATOM 1335 O O . VAL A 1 172 ? -4.614 7.040 -1.862 1.00 93.12 172 VAL A O 1
ATOM 1338 N N . GLY A 1 173 ? -2.748 7.744 -2.885 1.00 90.38 173 GLY A N 1
ATOM 1339 C CA . GLY A 1 173 ? -2.855 9.135 -2.447 1.00 90.38 173 GLY A CA 1
ATOM 1340 C C . GLY A 1 173 ? -1.556 9.908 -2.653 1.00 90.38 173 GLY A C 1
ATOM 1341 O O . GLY A 1 173 ? -0.615 9.422 -3.285 1.00 90.38 173 GLY A O 1
ATOM 1342 N N . ASN A 1 174 ? -1.488 11.114 -2.112 1.00 86.88 174 ASN A N 1
ATOM 1343 C CA . ASN A 1 174 ? -0.424 12.083 -2.320 1.00 86.88 174 ASN A CA 1
ATOM 1344 C C . ASN A 1 174 ? 0.042 12.674 -0.979 1.00 86.88 174 ASN A C 1
ATOM 1346 O O . ASN A 1 174 ? 0.891 12.059 -0.329 1.00 86.88 174 ASN A O 1
ATOM 1350 N N . ALA A 1 175 ? -0.470 13.838 -0.573 1.00 86.56 175 ALA A N 1
ATOM 1351 C CA . ALA A 1 175 ? -0.003 14.562 0.602 1.00 86.56 175 ALA A CA 1
ATOM 1352 C C . ALA A 1 175 ? -0.454 13.869 1.892 1.00 86.56 175 ALA A C 1
ATOM 1354 O O . ALA A 1 175 ? 0.404 13.471 2.680 1.00 86.56 175 ALA A O 1
ATOM 1355 N N . GLU A 1 176 ? -1.754 13.618 2.051 1.00 88.12 176 GLU A N 1
ATOM 1356 C CA . GLU A 1 176 ? -2.306 12.962 3.243 1.00 88.12 176 GLU A CA 1
ATOM 1357 C C . GLU A 1 176 ? -1.755 11.549 3.411 1.00 88.12 176 GLU A C 1
ATOM 1359 O O . GLU A 1 176 ? -1.303 11.170 4.493 1.00 88.12 176 GLU A O 1
ATOM 1364 N N . LYS A 1 177 ? -1.649 10.797 2.309 1.00 90.69 177 LYS A N 1
ATOM 1365 C CA . LYS A 1 177 ? -0.946 9.508 2.302 1.00 90.69 177 LYS A CA 1
ATOM 1366 C C . LYS A 1 177 ? 0.479 9.629 2.835 1.00 90.69 177 LYS A C 1
ATOM 1368 O O . LYS A 1 177 ? 0.929 8.772 3.591 1.00 90.69 177 LYS A O 1
ATOM 1373 N N . SER A 1 178 ? 1.224 10.644 2.398 1.00 86.50 178 SER A N 1
ATOM 1374 C CA . SER A 1 178 ? 2.622 10.820 2.806 1.00 86.50 178 SER A CA 1
ATOM 1375 C C . SER A 1 178 ? 2.739 11.142 4.292 1.00 86.50 178 SER A C 1
ATOM 1377 O O . SER A 1 178 ? 3.657 10.642 4.942 1.00 86.50 178 SER A O 1
ATOM 1379 N N . ILE A 1 179 ? 1.809 11.934 4.832 1.00 85.12 179 ILE A N 1
ATOM 1380 C CA . ILE A 1 179 ? 1.762 12.246 6.261 1.00 85.12 179 ILE A CA 1
ATOM 1381 C C . ILE A 1 179 ? 1.408 10.984 7.061 1.00 85.12 179 ILE A C 1
ATOM 1383 O O . ILE A 1 179 ? 2.124 10.637 7.999 1.00 85.12 179 ILE A O 1
ATOM 1387 N N . ALA A 1 180 ? 0.382 10.236 6.645 1.00 85.69 180 ALA A N 1
ATOM 1388 C CA . ALA A 1 180 ? -0.014 8.991 7.300 1.00 85.69 180 ALA A CA 1
ATOM 1389 C C . ALA A 1 180 ? 1.084 7.917 7.249 1.00 85.69 180 ALA A C 1
ATOM 1391 O O . ALA A 1 180 ? 1.341 7.252 8.247 1.00 85.69 180 ALA A O 1
ATOM 1392 N N . LEU A 1 181 ? 1.783 7.772 6.118 1.00 84.19 181 LEU A N 1
ATOM 1393 C CA . LEU A 1 181 ? 2.922 6.856 5.995 1.00 84.19 181 LEU A CA 1
ATOM 1394 C C . LEU A 1 181 ? 4.039 7.196 6.987 1.00 84.19 181 LEU A C 1
ATOM 1396 O O . LEU A 1 181 ? 4.618 6.303 7.606 1.00 84.19 181 LEU A O 1
ATOM 1400 N N . GLN A 1 182 ? 4.332 8.488 7.149 1.00 83.94 182 GLN A N 1
ATOM 1401 C CA . GLN A 1 182 ? 5.326 8.947 8.110 1.00 83.94 182 GLN A CA 1
ATOM 1402 C C . GLN A 1 182 ? 4.879 8.687 9.553 1.00 83.94 182 GLN A C 1
ATOM 1404 O O . GLN A 1 182 ? 5.688 8.207 10.342 1.00 83.94 182 GLN A O 1
ATOM 1409 N N . ALA A 1 183 ? 3.621 8.982 9.884 1.00 82.06 183 ALA A N 1
ATOM 1410 C CA . ALA A 1 183 ? 3.091 8.841 11.236 1.00 82.06 183 ALA A CA 1
ATOM 1411 C C . ALA A 1 183 ? 2.935 7.372 11.668 1.00 82.06 183 ALA A C 1
ATOM 1413 O O . ALA A 1 183 ? 3.318 7.017 12.775 1.00 82.06 183 ALA A O 1
ATOM 1414 N N . VAL A 1 184 ? 2.399 6.514 10.795 1.00 81.38 184 VAL A N 1
ATOM 1415 C CA . VAL A 1 184 ? 2.043 5.126 11.141 1.00 81.38 184 VAL A CA 1
ATOM 1416 C C . VAL A 1 184 ? 3.222 4.170 10.987 1.00 81.38 184 VAL A C 1
ATOM 1418 O O . VAL A 1 184 ? 3.398 3.273 11.803 1.00 81.38 184 VAL A O 1
ATOM 1421 N N . PHE A 1 185 ? 4.041 4.352 9.949 1.00 79.88 185 PHE A N 1
ATOM 1422 C CA . PHE A 1 185 ? 5.099 3.396 9.594 1.00 79.88 185 PHE A CA 1
ATOM 1423 C C . PHE A 1 185 ? 6.509 3.961 9.797 1.00 79.88 185 PHE A C 1
ATOM 1425 O O . PHE A 1 185 ? 7.493 3.367 9.355 1.00 79.88 185 PHE A O 1
ATOM 1432 N N . GLY A 1 186 ? 6.629 5.153 10.396 1.00 75.50 186 GLY A N 1
ATOM 1433 C CA . GLY A 1 186 ? 7.918 5.804 10.631 1.00 75.50 186 GLY A CA 1
ATOM 1434 C C . GLY A 1 186 ? 8.717 6.043 9.347 1.00 75.50 186 GLY A C 1
ATOM 1435 O O . GLY A 1 186 ? 9.947 6.156 9.389 1.00 75.50 186 GLY A O 1
ATOM 1436 N N . THR A 1 187 ? 8.059 6.082 8.177 1.00 70.06 187 THR A N 1
ATOM 1437 C CA . THR A 1 187 ? 8.785 6.225 6.916 1.00 70.06 187 THR A CA 1
ATOM 1438 C C . THR A 1 187 ? 9.408 7.609 6.879 1.00 70.06 187 THR A C 1
ATOM 1440 O O . THR A 1 187 ? 8.708 8.618 6.778 1.00 70.06 187 THR A O 1
ATOM 1443 N N . LYS A 1 188 ? 10.740 7.668 6.953 1.00 65.44 188 LYS A N 1
ATOM 1444 C CA . LYS A 1 188 ? 11.472 8.924 6.795 1.00 65.44 188 LYS A CA 1
ATOM 1445 C C . LYS A 1 188 ? 11.071 9.528 5.452 1.00 65.44 188 LYS A C 1
ATOM 1447 O O . LYS A 1 188 ? 11.141 8.837 4.431 1.00 65.44 188 LYS A O 1
ATOM 1452 N N . LYS A 1 189 ? 10.703 10.817 5.430 1.00 54.88 189 LYS A N 1
ATOM 1453 C CA . LYS A 1 189 ? 10.692 11.587 4.178 1.00 54.88 189 LYS A CA 1
ATOM 1454 C C . LYS A 1 189 ? 12.056 11.351 3.547 1.00 54.88 189 LYS A C 1
ATOM 1456 O O . LYS A 1 189 ? 13.067 11.710 4.153 1.00 54.88 189 LYS A O 1
ATOM 1461 N N . ALA A 1 190 ? 12.097 10.671 2.402 1.00 49.97 190 ALA A N 1
ATOM 1462 C CA . ALA A 1 190 ? 13.349 10.435 1.704 1.00 49.97 190 ALA A CA 1
ATOM 1463 C C . ALA A 1 190 ? 14.004 11.808 1.535 1.00 49.97 190 ALA A C 1
ATOM 1465 O O . ALA A 1 190 ? 13.441 12.678 0.866 1.00 49.97 190 ALA A O 1
ATOM 1466 N N . ARG A 1 191 ? 15.122 12.050 2.236 1.00 39.44 191 ARG A N 1
ATOM 1467 C CA . ARG A 1 191 ? 15.848 13.317 2.148 1.00 39.44 191 ARG A CA 1
ATOM 1468 C C . ARG A 1 191 ? 16.196 13.492 0.680 1.00 39.44 191 ARG A C 1
ATOM 1470 O O . ARG A 1 191 ? 17.068 12.791 0.188 1.00 39.44 191 ARG A O 1
ATOM 1477 N N . ARG A 1 192 ? 15.476 14.381 -0.008 1.00 35.91 192 ARG A N 1
ATOM 1478 C CA . ARG A 1 192 ? 15.808 14.889 -1.340 1.00 35.91 192 ARG A CA 1
ATOM 1479 C C . ARG A 1 192 ? 16.404 13.827 -2.273 1.00 35.91 192 ARG A C 1
ATOM 1481 O O . ARG A 1 192 ? 17.501 13.985 -2.787 1.00 35.91 192 ARG A O 1
ATOM 1488 N N . CYS A 1 193 ? 15.623 12.808 -2.603 1.00 33.56 193 CYS A N 1
ATOM 1489 C CA . CYS A 1 193 ? 15.549 12.481 -4.017 1.00 33.56 193 CYS A CA 1
ATOM 1490 C C . CYS A 1 193 ? 14.406 13.321 -4.577 1.00 33.56 193 CYS A C 1
ATOM 1492 O O . CYS A 1 193 ? 13.296 12.847 -4.766 1.00 33.56 193 CYS A O 1
ATOM 1494 N N . VAL A 1 194 ? 14.724 14.574 -4.919 1.00 34.72 194 VAL A N 1
ATOM 1495 C CA . VAL A 1 194 ? 14.021 15.335 -5.971 1.00 34.72 194 VAL A CA 1
ATOM 1496 C C . VAL A 1 194 ? 14.326 14.687 -7.340 1.00 34.72 194 VAL A C 1
ATOM 1498 O O . VAL A 1 194 ? 14.357 15.323 -8.385 1.00 34.72 194 VAL A O 1
ATOM 1501 N N . VAL A 1 195 ? 14.578 13.377 -7.366 1.00 37.88 195 VAL A N 1
ATOM 1502 C CA . VAL A 1 195 ? 14.398 12.564 -8.551 1.00 37.88 195 VAL A CA 1
ATOM 1503 C C . VAL A 1 195 ? 12.893 12.400 -8.620 1.00 37.88 195 VAL A C 1
ATOM 1505 O O . VAL A 1 195 ? 12.333 11.530 -7.964 1.00 37.88 195 VAL A O 1
ATOM 1508 N N . LYS A 1 196 ? 12.262 13.371 -9.290 1.00 42.88 196 LYS A N 1
ATOM 1509 C CA . LYS A 1 196 ? 10.878 13.386 -9.769 1.00 42.88 196 LYS A CA 1
ATOM 1510 C C . LYS A 1 196 ? 10.224 12.019 -9.558 1.00 42.88 196 LYS A C 1
ATOM 1512 O O . LYS A 1 196 ? 10.554 11.117 -10.326 1.00 42.88 196 LYS A O 1
ATOM 1517 N N . GLN A 1 197 ? 9.361 11.860 -8.539 1.00 47.44 197 GLN A N 1
ATOM 1518 C CA . GLN A 1 197 ? 8.454 10.704 -8.489 1.00 47.44 197 GLN A CA 1
ATOM 1519 C C . GLN A 1 197 ? 7.858 10.607 -9.883 1.00 47.44 197 GLN A C 1
ATOM 1521 O O . GLN A 1 197 ? 7.191 11.556 -10.316 1.00 47.44 197 GLN A O 1
ATOM 1526 N N . ARG A 1 198 ? 8.226 9.575 -10.650 1.00 55.22 198 ARG A N 1
ATOM 1527 C CA . ARG A 1 198 ? 7.799 9.573 -12.040 1.00 55.22 198 ARG A CA 1
ATOM 1528 C C . ARG A 1 198 ? 6.305 9.290 -11.994 1.00 55.22 198 ARG A C 1
ATOM 1530 O O . ARG A 1 198 ? 5.818 8.505 -11.180 1.00 55.22 198 ARG A O 1
ATOM 1537 N N . HIS A 1 199 ? 5.557 10.025 -12.804 1.00 59.09 199 HIS A N 1
ATOM 1538 C CA . HIS A 1 199 ? 4.121 9.819 -12.903 1.00 59.09 199 HIS A CA 1
ATOM 1539 C C . HIS A 1 199 ? 3.859 8.340 -13.229 1.00 59.09 199 HIS A C 1
ATOM 1541 O O . HIS A 1 199 ? 4.525 7.783 -14.098 1.00 59.09 199 HIS A O 1
ATOM 1547 N N . SER A 1 200 ? 2.877 7.726 -12.565 1.00 73.31 200 SER A N 1
ATOM 1548 C CA . SER A 1 200 ? 2.513 6.310 -12.754 1.00 73.31 200 SER A CA 1
ATOM 1549 C C . SER A 1 200 ? 3.556 5.292 -12.269 1.00 73.31 200 SER A C 1
ATOM 1551 O O . SER A 1 200 ? 3.743 4.257 -12.905 1.00 73.31 200 SER A O 1
ATOM 1553 N N . GLU A 1 201 ? 4.224 5.572 -11.147 1.00 83.06 201 GLU A N 1
ATOM 1554 C CA . GLU A 1 201 ? 5.062 4.600 -10.433 1.00 83.06 201 GLU A CA 1
ATOM 1555 C C . GLU A 1 201 ? 4.384 4.078 -9.161 1.00 83.06 201 GLU A C 1
ATOM 1557 O O . GLU A 1 201 ? 3.718 4.809 -8.418 1.00 83.06 201 GLU A O 1
ATOM 1562 N N . ILE A 1 202 ? 4.603 2.793 -8.901 1.00 89.75 202 ILE A N 1
ATOM 1563 C CA . ILE A 1 202 ? 4.257 2.094 -7.671 1.00 89.75 202 ILE A CA 1
ATOM 1564 C C . ILE A 1 202 ? 5.570 1.789 -6.966 1.00 89.75 202 ILE A C 1
ATOM 1566 O O . ILE A 1 202 ? 6.445 1.120 -7.516 1.00 89.75 202 ILE A O 1
ATOM 1570 N N . HIS A 1 203 ? 5.710 2.275 -5.740 1.00 90.44 203 HIS A N 1
ATOM 1571 C CA . HIS A 1 203 ? 6.863 2.009 -4.894 1.00 90.44 203 HIS A CA 1
ATOM 1572 C C . HIS A 1 203 ? 6.550 0.893 -3.905 1.00 90.44 203 HIS A C 1
ATOM 1574 O O . HIS A 1 203 ? 5.480 0.913 -3.316 1.00 90.44 203 HIS A O 1
ATOM 1580 N N . LEU A 1 204 ? 7.486 -0.019 -3.660 1.00 91.88 204 LEU A N 1
ATOM 1581 C CA . LEU A 1 204 ? 7.352 -1.103 -2.690 1.00 91.88 204 LEU A CA 1
ATOM 1582 C C . LEU A 1 204 ? 8.368 -0.946 -1.554 1.00 91.88 204 LEU A C 1
ATOM 1584 O O . LEU A 1 204 ? 9.583 -0.833 -1.773 1.00 91.88 204 LEU A O 1
ATOM 1588 N N . ARG A 1 205 ? 7.865 -0.946 -0.321 1.00 89.44 205 ARG A N 1
ATOM 1589 C CA . ARG A 1 205 ? 8.650 -0.848 0.916 1.00 89.44 205 ARG A CA 1
ATOM 1590 C C . ARG A 1 205 ? 8.261 -1.968 1.868 1.00 89.44 205 ARG A C 1
ATOM 1592 O O . ARG A 1 205 ? 7.142 -2.452 1.818 1.00 89.44 205 ARG A O 1
ATOM 1599 N N . LEU A 1 206 ? 9.182 -2.344 2.740 1.00 88.94 206 LEU A N 1
ATOM 1600 C CA . LEU A 1 206 ? 8.907 -3.212 3.875 1.00 88.94 206 LEU A CA 1
ATOM 1601 C C . LEU A 1 206 ? 8.715 -2.329 5.106 1.00 88.94 206 LEU A C 1
ATOM 1603 O O . LEU A 1 206 ? 9.494 -1.393 5.301 1.00 88.94 206 LEU A O 1
ATOM 1607 N N . ASP A 1 207 ? 7.692 -2.611 5.905 1.00 88.31 207 ASP A N 1
ATOM 1608 C CA . ASP A 1 207 ? 7.525 -1.995 7.215 1.00 88.31 207 ASP A CA 1
ATOM 1609 C C . ASP A 1 207 ? 8.641 -2.486 8.159 1.00 88.31 207 ASP A C 1
ATOM 1611 O O . ASP A 1 207 ? 8.685 -3.679 8.499 1.00 88.31 207 ASP A O 1
ATOM 1615 N N . PRO A 1 208 ? 9.562 -1.601 8.589 1.00 81.31 208 PRO A N 1
ATOM 1616 C CA . PRO A 1 208 ? 10.663 -1.999 9.456 1.00 81.31 208 PRO A CA 1
ATOM 1617 C C . PRO A 1 208 ? 10.169 -2.538 10.803 1.00 81.31 208 PRO A C 1
ATOM 1619 O O . PRO A 1 208 ? 10.798 -3.444 11.345 1.00 81.31 208 PRO A O 1
ATOM 1622 N N . ALA A 1 209 ? 9.034 -2.047 11.315 1.00 81.00 209 ALA A N 1
ATOM 1623 C CA . ALA A 1 209 ? 8.501 -2.471 12.608 1.00 81.00 209 ALA A CA 1
ATOM 1624 C C . ALA A 1 209 ? 7.985 -3.919 12.582 1.00 81.00 209 ALA A C 1
ATOM 1626 O O . ALA A 1 209 ? 7.992 -4.598 13.604 1.00 81.00 209 ALA A O 1
ATOM 1627 N N . ARG A 1 210 ? 7.566 -4.411 11.409 1.00 82.69 210 ARG A N 1
ATOM 1628 C CA . ARG A 1 210 ? 6.971 -5.748 11.244 1.00 82.69 210 ARG A CA 1
ATOM 1629 C C . ARG A 1 210 ? 7.852 -6.743 10.502 1.00 82.69 210 ARG A C 1
ATOM 1631 O O . ARG A 1 210 ? 7.440 -7.881 10.299 1.00 82.69 210 ARG A O 1
ATOM 1638 N N . THR A 1 211 ? 9.069 -6.349 10.134 1.00 83.50 211 THR A N 1
ATOM 1639 C CA . THR A 1 211 ? 10.007 -7.174 9.352 1.00 83.50 211 THR A CA 1
ATOM 1640 C C . THR A 1 211 ? 10.290 -8.538 9.995 1.00 83.50 211 THR A C 1
ATOM 1642 O O . THR A 1 211 ? 10.472 -9.522 9.283 1.00 83.50 211 THR A O 1
ATOM 1645 N N . PHE A 1 212 ? 10.304 -8.602 11.328 1.00 79.06 212 PHE A N 1
ATOM 1646 C CA . PHE A 1 212 ? 10.632 -9.811 12.091 1.00 79.06 212 PHE A CA 1
ATOM 1647 C C . PHE A 1 212 ? 9.418 -10.636 12.517 1.00 79.06 212 PHE A C 1
ATOM 1649 O O . PHE A 1 212 ? 9.583 -11.733 13.029 1.00 79.06 212 PHE A O 1
ATOM 1656 N N . THR A 1 213 ? 8.207 -10.140 12.270 1.00 86.50 213 THR A N 1
ATOM 1657 C CA . THR A 1 213 ? 6.983 -10.864 12.625 1.00 86.50 213 THR A CA 1
ATOM 1658 C C . THR A 1 213 ? 6.713 -11.996 11.634 1.00 86.50 213 THR A C 1
ATOM 1660 O O . THR A 1 213 ? 7.130 -11.925 10.478 1.00 86.50 213 THR A O 1
ATOM 1663 N N . ASN A 1 214 ? 5.916 -12.994 12.024 1.00 88.25 214 ASN A N 1
ATOM 1664 C CA . ASN A 1 214 ? 5.449 -14.044 11.103 1.00 88.25 214 ASN A CA 1
ATOM 1665 C C . ASN A 1 214 ? 4.629 -13.500 9.915 1.00 88.25 214 ASN A C 1
ATOM 1667 O O . ASN A 1 214 ? 4.461 -14.197 8.914 1.00 88.25 214 ASN A O 1
ATOM 1671 N N . ARG A 1 215 ? 4.131 -12.258 10.008 1.00 90.12 215 ARG A N 1
ATOM 1672 C CA . ARG A 1 215 ? 3.311 -11.599 8.985 1.00 90.12 215 ARG A CA 1
ATOM 1673 C C . ARG A 1 215 ? 3.859 -10.201 8.638 1.00 90.12 215 ARG A C 1
ATOM 1675 O O . ARG A 1 215 ? 3.246 -9.193 9.007 1.00 90.12 215 ARG A O 1
ATOM 1682 N N . PRO A 1 216 ? 5.020 -10.106 7.961 1.00 91.88 216 PRO A N 1
ATOM 1683 C CA . PRO A 1 216 ? 5.621 -8.820 7.625 1.00 91.88 216 PRO A CA 1
ATOM 1684 C C . PRO A 1 216 ? 4.709 -8.004 6.703 1.00 91.88 216 PRO A C 1
ATOM 1686 O O . PRO A 1 216 ? 4.016 -8.556 5.854 1.00 91.88 216 PRO A O 1
ATOM 1689 N N . VAL A 1 217 ? 4.710 -6.677 6.850 1.00 92.62 217 VAL A N 1
ATOM 1690 C CA . VAL A 1 217 ? 3.855 -5.795 6.039 1.00 92.62 217 VAL A CA 1
ATOM 1691 C C . VAL A 1 217 ? 4.665 -5.147 4.923 1.00 92.62 217 VAL A C 1
ATOM 1693 O O . VAL A 1 217 ? 5.611 -4.397 5.161 1.00 92.62 217 VAL A O 1
ATOM 1696 N N . LEU A 1 218 ? 4.265 -5.428 3.689 1.00 93.69 218 LEU A N 1
ATOM 1697 C CA . LEU A 1 218 ? 4.729 -4.784 2.473 1.00 93.69 218 LEU A CA 1
ATOM 1698 C C . LEU A 1 218 ? 3.810 -3.604 2.150 1.00 93.69 218 LEU A C 1
ATOM 1700 O O . LEU A 1 218 ? 2.594 -3.739 2.082 1.00 93.69 218 LEU A O 1
ATOM 1704 N N . LEU A 1 219 ? 4.401 -2.438 1.924 1.00 93.75 219 LEU A N 1
ATOM 1705 C CA . LEU A 1 219 ? 3.716 -1.191 1.612 1.00 93.75 219 LEU A CA 1
ATOM 1706 C C . LEU A 1 219 ? 3.951 -0.854 0.138 1.00 93.75 219 LEU A C 1
ATOM 1708 O O . LEU A 1 219 ? 5.036 -0.389 -0.232 1.00 93.75 219 LEU A O 1
ATOM 1712 N N . ALA A 1 220 ? 2.938 -1.064 -0.699 1.00 94.06 220 ALA A N 1
ATOM 1713 C CA . ALA A 1 220 ? 2.894 -0.541 -2.057 1.00 94.06 220 ALA A CA 1
ATOM 1714 C C . ALA A 1 220 ? 2.308 0.876 -2.035 1.00 94.06 220 ALA A C 1
ATOM 1716 O O . ALA A 1 220 ? 1.231 1.101 -1.503 1.00 94.06 220 ALA A O 1
ATOM 1717 N N . SER A 1 221 ? 2.996 1.863 -2.600 1.00 92.00 221 SER A N 1
ATOM 1718 C CA . SER A 1 221 ? 2.569 3.262 -2.572 1.00 92.00 221 SER A CA 1
ATOM 1719 C C . SER A 1 221 ? 2.607 3.876 -3.959 1.00 92.00 221 SER A C 1
ATOM 1721 O O . SER A 1 221 ? 3.651 3.871 -4.608 1.00 92.00 221 SER A O 1
ATOM 1723 N N . CYS A 1 222 ? 1.501 4.482 -4.383 1.00 88.94 222 CYS A N 1
ATOM 1724 C CA . CYS A 1 222 ? 1.409 5.181 -5.664 1.00 88.94 222 CYS A CA 1
ATOM 1725 C C . CYS A 1 222 ? 0.720 6.539 -5.505 1.00 88.94 222 CYS A C 1
ATOM 1727 O O . CYS A 1 222 ? -0.060 6.755 -4.572 1.00 88.94 222 CYS A O 1
ATOM 1729 N N . ALA A 1 223 ? 1.045 7.479 -6.391 1.00 84.00 223 ALA A N 1
ATOM 1730 C CA . ALA A 1 223 ? 0.405 8.788 -6.450 1.00 84.00 223 ALA A CA 1
ATOM 1731 C C . ALA A 1 223 ? -0.492 8.881 -7.685 1.00 84.00 223 ALA A C 1
ATOM 1733 O O . ALA A 1 223 ? -0.047 8.643 -8.807 1.00 84.00 223 ALA A O 1
ATOM 1734 N N . MET A 1 224 ? -1.747 9.270 -7.468 1.00 73.38 224 MET A N 1
ATOM 1735 C CA . MET A 1 224 ? -2.738 9.457 -8.525 1.00 73.38 224 MET A CA 1
ATOM 1736 C C . MET A 1 224 ? -2.677 10.893 -9.037 1.00 73.38 224 MET A C 1
ATOM 1738 O O . MET A 1 224 ? -3.492 11.731 -8.668 1.00 73.38 224 MET A O 1
ATOM 1742 N N . ARG A 1 225 ? -1.670 11.207 -9.853 1.00 66.25 225 ARG A N 1
ATOM 1743 C CA . ARG A 1 225 ? -1.629 12.473 -10.597 1.00 66.25 225 ARG A CA 1
ATOM 1744 C C . ARG A 1 225 ? -1.882 12.185 -12.066 1.00 66.25 225 ARG A C 1
ATOM 1746 O O . ARG A 1 225 ? -1.220 11.312 -12.628 1.00 66.25 225 ARG A O 1
ATOM 1753 N N . GLN A 1 226 ? -2.799 12.934 -12.678 1.00 54.53 226 GLN A N 1
ATOM 1754 C CA . GLN A 1 226 ? -2.980 12.888 -14.125 1.00 54.53 226 GLN A CA 1
ATOM 1755 C C . GLN A 1 226 ? -1.651 13.223 -14.809 1.00 54.53 226 GLN A C 1
ATOM 1757 O O . GLN A 1 226 ? -0.899 14.103 -14.380 1.00 54.53 226 GLN A O 1
ATOM 1762 N N . ARG A 1 227 ? -1.327 12.429 -15.824 1.00 55.62 227 ARG A N 1
ATOM 1763 C CA . ARG A 1 227 ? -0.078 12.500 -16.574 1.00 55.62 227 ARG A CA 1
ATOM 1764 C C . ARG A 1 227 ? -0.078 13.770 -17.434 1.00 55.62 227 ARG A C 1
ATOM 1766 O O . ARG A 1 227 ? -0.957 13.891 -18.282 1.00 55.62 227 ARG A O 1
ATOM 1773 N N . PRO A 1 228 ? 0.912 14.671 -17.310 1.00 47.84 228 PRO A N 1
ATOM 1774 C CA . PRO A 1 228 ? 1.158 15.658 -18.352 1.00 47.84 228 PRO A CA 1
ATOM 1775 C C . PRO A 1 228 ? 1.568 14.919 -19.631 1.00 47.84 228 PRO A C 1
ATOM 1777 O O . PRO A 1 228 ? 2.450 14.048 -19.593 1.00 47.84 228 PRO A O 1
ATOM 1780 N N . ALA A 1 229 ? 0.932 15.240 -20.756 1.00 45.38 229 ALA A N 1
ATOM 1781 C CA . ALA A 1 229 ? 1.329 14.712 -22.055 1.00 45.38 229 ALA A CA 1
ATOM 1782 C C . ALA A 1 229 ? 2.825 15.010 -22.290 1.00 45.38 229 ALA A C 1
ATOM 1784 O O . ALA A 1 229 ? 3.265 16.148 -22.168 1.00 45.38 229 ALA A O 1
ATOM 1785 N N . GLY A 1 230 ? 3.626 13.972 -22.557 1.00 51.66 230 GLY A N 1
ATOM 1786 C CA . GLY A 1 230 ? 5.051 14.107 -22.897 1.00 51.66 230 GLY A CA 1
ATOM 1787 C C . GLY A 1 230 ? 6.066 13.663 -21.836 1.00 51.66 230 GLY A C 1
ATOM 1788 O O . GLY A 1 230 ? 7.227 13.448 -22.183 1.00 51.66 230 GLY A O 1
ATOM 1789 N N . TRP A 1 231 ? 5.681 13.430 -20.573 1.00 49.72 231 TRP A N 1
ATOM 1790 C CA . TRP A 1 231 ? 6.649 12.952 -19.572 1.00 49.72 231 TRP A CA 1
ATOM 1791 C C . TRP A 1 231 ? 6.822 11.434 -19.645 1.00 49.72 231 TRP A C 1
ATOM 1793 O O . TRP A 1 231 ? 6.122 10.678 -18.971 1.00 49.72 231 TRP A O 1
ATOM 1803 N N . ILE A 1 232 ? 7.757 10.976 -20.479 1.00 54.56 232 ILE A N 1
ATOM 1804 C CA . ILE A 1 232 ? 8.136 9.568 -20.528 1.00 54.56 232 ILE A CA 1
ATOM 1805 C C . ILE A 1 232 ? 9.624 9.407 -20.263 1.00 54.56 232 ILE A C 1
ATOM 1807 O O . ILE A 1 232 ? 10.466 9.765 -21.084 1.00 54.56 232 ILE A O 1
ATOM 1811 N N . SER A 1 233 ? 9.962 8.832 -19.109 1.00 56.91 233 SER A N 1
ATOM 1812 C CA . SER A 1 233 ? 11.358 8.532 -18.812 1.00 56.91 233 SER A CA 1
ATOM 1813 C C . SER A 1 233 ? 11.813 7.308 -19.601 1.00 56.91 233 SER A C 1
ATOM 1815 O O . SER A 1 233 ? 11.465 6.171 -19.285 1.00 56.91 233 SER A O 1
ATOM 1817 N N . ALA A 1 234 ? 12.647 7.538 -20.613 1.00 54.34 234 ALA A N 1
ATOM 1818 C CA . ALA A 1 234 ? 13.375 6.473 -21.292 1.00 54.34 234 ALA A CA 1
ATOM 1819 C C . ALA A 1 234 ? 14.545 5.935 -20.443 1.00 54.34 234 ALA A C 1
ATOM 1821 O O . ALA A 1 234 ? 15.003 4.812 -20.674 1.00 54.34 234 ALA A O 1
ATOM 1822 N N . LYS A 1 235 ? 15.019 6.699 -19.445 1.00 60.84 235 LYS A N 1
ATOM 1823 C CA . LYS A 1 235 ? 16.227 6.376 -18.675 1.00 60.84 235 LYS A CA 1
ATOM 1824 C C . LYS A 1 235 ? 15.967 5.238 -17.685 1.00 60.84 235 LYS A C 1
ATOM 1826 O O . LYS A 1 235 ? 15.066 5.320 -16.849 1.00 60.84 235 LYS A O 1
ATOM 1831 N N . ARG A 1 236 ? 16.765 4.176 -17.816 1.00 65.94 236 ARG A N 1
ATOM 1832 C CA . ARG A 1 236 ? 16.859 3.075 -16.851 1.00 65.94 236 ARG A CA 1
ATOM 1833 C C . ARG A 1 236 ? 17.750 3.499 -15.701 1.00 65.94 236 ARG A C 1
ATOM 1835 O O . ARG A 1 236 ? 18.833 4.045 -15.938 1.00 65.94 236 ARG A O 1
ATOM 1842 N N . ASP A 1 237 ? 17.327 3.190 -14.489 1.00 69.38 237 ASP A N 1
ATOM 1843 C CA . ASP A 1 237 ? 18.212 3.314 -13.345 1.00 69.38 237 ASP A CA 1
ATOM 1844 C C . ASP A 1 237 ? 19.216 2.154 -13.401 1.00 69.38 237 ASP A C 1
ATOM 1846 O O . ASP A 1 237 ? 18.846 0.993 -13.533 1.00 69.38 237 ASP A O 1
ATOM 1850 N N . ARG A 1 238 ? 20.519 2.451 -13.356 1.00 70.19 238 ARG A N 1
ATOM 1851 C CA . ARG A 1 238 ? 21.585 1.433 -13.514 1.00 70.19 238 ARG A CA 1
ATOM 1852 C C . ARG A 1 238 ? 21.928 0.684 -12.221 1.00 70.19 238 ARG A C 1
ATOM 1854 O O . ARG A 1 238 ? 22.939 -0.006 -12.152 1.00 70.19 238 ARG A O 1
ATOM 1861 N N . CYS A 1 239 ? 21.160 0.911 -11.167 1.00 73.31 239 CYS A N 1
ATOM 1862 C CA . CYS A 1 239 ? 21.485 0.477 -9.810 1.00 73.31 239 CYS A CA 1
ATOM 1863 C C . CYS A 1 239 ? 20.731 -0.783 -9.374 1.00 73.31 239 CYS A C 1
ATOM 1865 O O . CYS A 1 239 ? 21.196 -1.472 -8.472 1.00 73.31 239 CYS A O 1
ATOM 1867 N N . HIS A 1 240 ? 19.604 -1.079 -10.016 1.00 75.12 240 HIS A N 1
ATOM 1868 C CA . HIS A 1 240 ? 18.776 -2.252 -9.777 1.00 75.12 240 HIS A CA 1
ATOM 1869 C C . HIS A 1 240 ? 18.356 -2.854 -11.129 1.00 75.12 240 HIS A C 1
ATOM 1871 O O . HIS A 1 240 ? 18.465 -2.186 -12.165 1.00 75.12 240 HIS A O 1
ATOM 1877 N N . ARG A 1 241 ? 17.948 -4.126 -11.162 1.00 80.44 241 ARG A N 1
ATOM 1878 C CA . ARG A 1 241 ? 17.559 -4.775 -12.418 1.00 80.44 241 ARG A CA 1
ATOM 1879 C C . ARG A 1 241 ? 16.141 -4.339 -12.767 1.00 80.44 241 ARG A C 1
ATOM 1881 O O . ARG A 1 241 ? 15.209 -4.591 -12.016 1.00 80.44 241 ARG A O 1
ATOM 1888 N N . GLU A 1 242 ? 15.979 -3.721 -13.932 1.00 84.75 242 GLU A N 1
ATOM 1889 C CA . GLU A 1 242 ? 14.676 -3.337 -14.482 1.00 84.75 242 GLU A CA 1
ATOM 1890 C C . GLU A 1 242 ? 14.405 -4.129 -15.767 1.00 84.75 242 GLU A C 1
ATOM 1892 O O . GLU A 1 242 ? 15.175 -4.070 -16.733 1.00 84.75 242 GLU A O 1
ATOM 1897 N N . THR A 1 243 ? 13.289 -4.852 -15.789 1.00 86.38 243 THR A N 1
ATOM 1898 C CA . THR A 1 243 ? 12.760 -5.530 -16.975 1.00 86.38 243 THR A CA 1
ATOM 1899 C C . THR A 1 243 ? 11.652 -4.675 -17.582 1.00 86.38 243 THR A C 1
ATOM 1901 O O . THR A 1 243 ? 10.823 -4.124 -16.862 1.00 86.38 243 THR A O 1
ATOM 1904 N N . ARG A 1 244 ? 11.639 -4.535 -18.915 1.00 86.25 244 ARG A N 1
ATOM 1905 C CA . ARG A 1 244 ? 10.624 -3.752 -19.635 1.00 86.25 244 ARG A CA 1
ATOM 1906 C C . ARG A 1 244 ? 9.799 -4.630 -20.558 1.00 86.25 244 ARG A C 1
ATOM 1908 O O . ARG A 1 244 ? 10.338 -5.123 -21.553 1.00 86.25 244 ARG A O 1
ATOM 1915 N N . HIS A 1 245 ? 8.507 -4.716 -20.279 1.00 84.25 245 HIS A N 1
ATOM 1916 C CA . HIS A 1 245 ? 7.523 -5.470 -21.048 1.00 84.25 245 HIS A CA 1
ATOM 1917 C C . HIS A 1 245 ? 6.739 -4.509 -21.939 1.00 84.25 245 HIS A C 1
ATOM 1919 O O . HIS A 1 245 ? 6.028 -3.637 -21.449 1.00 84.25 245 HIS A O 1
ATOM 1925 N N . VAL A 1 246 ? 6.912 -4.608 -23.257 1.00 81.12 246 VAL A N 1
ATOM 1926 C CA . VAL A 1 246 ? 6.195 -3.747 -24.211 1.00 81.12 246 VAL A CA 1
ATOM 1927 C C . VAL A 1 246 ? 4.759 -4.243 -24.335 1.00 81.12 246 VAL A C 1
ATOM 1929 O O . VAL A 1 246 ? 4.545 -5.435 -24.558 1.00 81.12 246 VAL A O 1
ATOM 1932 N N . PHE A 1 247 ? 3.780 -3.345 -24.224 1.00 74.94 247 PHE A N 1
ATOM 1933 C CA . PHE A 1 247 ? 2.385 -3.719 -24.442 1.00 74.94 247 PHE A CA 1
ATOM 1934 C C . PHE A 1 247 ? 2.182 -4.093 -25.918 1.00 74.94 247 PHE A C 1
ATOM 1936 O O . PHE A 1 247 ? 2.568 -3.344 -26.820 1.00 74.94 247 PHE A O 1
ATOM 1943 N N . ARG A 1 248 ? 1.629 -5.289 -26.175 1.00 66.31 248 ARG A N 1
ATOM 1944 C CA . ARG A 1 248 ? 1.435 -5.815 -27.541 1.00 66.31 248 ARG A CA 1
ATOM 1945 C C . ARG A 1 248 ? 0.385 -5.026 -28.325 1.00 66.31 248 ARG A C 1
ATOM 1947 O O . ARG A 1 248 ? 0.514 -4.887 -29.537 1.00 66.31 248 ARG A O 1
ATOM 1954 N N . GLN A 1 249 ? -0.611 -4.482 -27.636 1.00 60.72 249 GLN A N 1
ATOM 1955 C CA . GLN A 1 249 ? -1.692 -3.700 -28.222 1.00 60.72 249 GLN A CA 1
ATOM 1956 C C . GLN A 1 249 ? -1.369 -2.207 -28.099 1.00 60.72 249 GLN A C 1
ATOM 1958 O O . GLN A 1 249 ? -0.801 -1.779 -27.090 1.00 60.72 249 GLN A O 1
ATOM 1963 N N . ARG A 1 250 ? -1.726 -1.400 -29.113 1.00 49.44 250 ARG A N 1
ATOM 1964 C CA . ARG A 1 250 ? -1.819 0.055 -28.929 1.00 49.44 250 ARG A CA 1
ATOM 1965 C C . ARG A 1 250 ? -2.918 0.269 -27.901 1.00 49.44 250 ARG A C 1
ATOM 1967 O O . ARG A 1 250 ? -4.094 0.289 -28.248 1.00 49.44 250 ARG A O 1
ATOM 1974 N N . VAL A 1 251 ? -2.535 0.359 -26.634 1.00 50.19 251 VAL A N 1
ATOM 1975 C CA . VAL A 1 251 ? -3.433 0.884 -25.618 1.00 50.19 251 VAL A CA 1
ATOM 1976 C C . VAL A 1 251 ? -3.834 2.263 -26.151 1.00 50.19 251 VAL A C 1
ATOM 1978 O O . VAL A 1 251 ? -2.956 3.001 -26.611 1.00 50.19 251 VAL A O 1
ATOM 1981 N N . SER A 1 252 ? -5.143 2.521 -26.255 1.00 42.34 252 SER A N 1
ATOM 1982 C CA . SER A 1 252 ? -5.709 3.731 -26.878 1.00 42.34 252 SER A CA 1
ATOM 1983 C C . SER A 1 252 ? -5.028 4.997 -26.334 1.00 42.34 252 SER A C 1
ATOM 1985 O O . SER A 1 252 ? -4.312 4.915 -25.349 1.00 42.34 252 SER A O 1
ATOM 1987 N N . ALA A 1 253 ? -5.214 6.182 -26.914 1.00 39.94 253 ALA A N 1
ATOM 1988 C CA . ALA A 1 253 ? -4.446 7.396 -26.570 1.00 39.94 253 ALA A CA 1
ATOM 1989 C C . ALA A 1 253 ? -4.413 7.806 -25.063 1.00 39.94 253 ALA A C 1
ATOM 1991 O O . ALA A 1 253 ? -3.643 8.691 -24.695 1.00 39.94 253 ALA A O 1
ATOM 1992 N N . GLY A 1 254 ? -5.180 7.145 -24.183 1.00 41.66 254 GLY A N 1
ATOM 1993 C CA . GLY A 1 254 ? -5.103 7.212 -22.714 1.00 41.66 254 GLY A CA 1
ATOM 1994 C C . GLY A 1 254 ? -4.598 5.939 -22.008 1.00 41.66 254 GLY A C 1
ATOM 1995 O O . GLY A 1 254 ? -4.865 5.753 -20.831 1.00 41.66 254 GLY A O 1
ATOM 1996 N N . GLY A 1 255 ? -3.914 5.047 -22.713 1.00 40.19 255 GLY A N 1
ATOM 1997 C CA . GLY A 1 255 ? -3.676 3.665 -22.331 1.00 40.19 255 GLY A CA 1
ATOM 1998 C C . GLY A 1 255 ? -2.287 3.390 -21.752 1.00 40.19 255 GLY A C 1
ATOM 1999 O O . GLY A 1 255 ? -1.260 3.820 -22.293 1.00 40.19 255 GLY A O 1
ATOM 2000 N N . GLY A 1 256 ? -2.250 2.663 -20.639 1.00 55.00 256 GLY A N 1
ATOM 2001 C CA . GLY A 1 256 ? -1.141 2.662 -19.698 1.00 55.00 256 GLY A CA 1
ATOM 2002 C C . GLY A 1 256 ? -1.393 3.698 -18.608 1.00 55.00 256 GLY A C 1
ATOM 2003 O O . GLY A 1 256 ? -0.609 4.642 -18.451 1.00 55.00 256 GLY A O 1
ATOM 2004 N N . THR A 1 257 ? -2.490 3.527 -17.871 1.00 71.62 257 THR A N 1
ATOM 2005 C CA . THR A 1 257 ? -2.749 4.297 -16.649 1.00 71.62 257 THR A CA 1
ATOM 2006 C C . THR A 1 257 ? -2.295 3.515 -15.424 1.00 71.62 257 THR A C 1
ATOM 2008 O O . THR A 1 257 ? -2.250 2.287 -15.404 1.00 71.62 257 THR A O 1
ATOM 2011 N N . ILE A 1 258 ? -1.959 4.241 -14.362 1.00 79.88 258 ILE A N 1
ATOM 2012 C CA . ILE A 1 258 ? -1.700 3.648 -13.048 1.00 79.88 258 ILE A CA 1
ATOM 2013 C C . ILE A 1 258 ? -2.893 2.811 -12.549 1.00 79.88 258 ILE A C 1
ATOM 2015 O O . ILE A 1 258 ? -2.686 1.840 -11.829 1.00 79.88 258 ILE A O 1
ATOM 2019 N N . ASP A 1 259 ? -4.116 3.145 -12.974 1.00 82.94 259 ASP A N 1
ATOM 2020 C CA . ASP A 1 259 ? -5.337 2.410 -12.641 1.00 82.94 259 ASP A CA 1
ATOM 2021 C C . ASP A 1 259 ? -5.330 0.985 -13.213 1.00 82.94 259 ASP A C 1
ATOM 2023 O O . ASP A 1 259 ? -5.672 0.052 -12.496 1.00 82.94 259 ASP A O 1
ATOM 2027 N N . GLU A 1 260 ? -4.846 0.783 -14.442 1.00 81.75 260 GLU A N 1
ATOM 2028 C CA . GLU A 1 260 ? -4.706 -0.557 -15.036 1.00 81.75 260 GLU A CA 1
ATOM 2029 C C . GLU A 1 260 ? -3.655 -1.402 -14.301 1.00 81.75 260 GLU A C 1
ATOM 2031 O O . GLU A 1 260 ? -3.861 -2.594 -14.079 1.00 81.75 260 GLU A O 1
ATOM 2036 N N . LEU A 1 261 ? -2.532 -0.795 -13.891 1.00 85.50 261 LEU A N 1
ATOM 2037 C CA . LEU A 1 261 ? -1.522 -1.506 -13.097 1.00 85.50 261 LEU A CA 1
ATOM 2038 C C . LEU A 1 261 ? -2.086 -1.940 -11.751 1.00 85.50 261 LEU A C 1
ATOM 2040 O O . LEU A 1 261 ? -1.846 -3.064 -11.311 1.00 85.50 261 LEU A O 1
ATOM 2044 N N . LEU A 1 262 ? -2.820 -1.044 -11.094 1.00 88.44 262 LEU A N 1
ATOM 2045 C CA . LEU A 1 262 ? -3.439 -1.354 -9.819 1.00 88.44 262 LEU A CA 1
ATOM 2046 C C . LEU A 1 262 ? -4.473 -2.459 -9.983 1.00 88.44 262 LEU A C 1
ATOM 2048 O O . LEU A 1 262 ? -4.389 -3.424 -9.241 1.00 88.44 262 LEU A O 1
ATOM 2052 N N . LEU A 1 263 ? -5.359 -2.370 -10.974 1.00 86.94 263 LEU A N 1
ATOM 2053 C CA . LEU A 1 263 ? -6.421 -3.346 -11.198 1.00 86.94 263 LEU A CA 1
ATOM 2054 C C . LEU A 1 263 ? -5.898 -4.736 -11.582 1.00 86.94 263 LEU A C 1
ATOM 2056 O O . LEU A 1 263 ? -6.299 -5.728 -10.990 1.00 86.94 263 LEU A O 1
ATOM 2060 N N . TYR A 1 264 ? -4.999 -4.835 -12.562 1.00 84.69 264 TYR A N 1
ATOM 2061 C CA . TYR A 1 264 ? -4.628 -6.142 -13.113 1.00 84.69 264 TYR A CA 1
ATOM 2062 C C . TYR A 1 264 ? -3.422 -6.791 -12.431 1.00 84.69 264 TYR A C 1
ATOM 2064 O O . TYR A 1 264 ? -3.295 -8.012 -12.472 1.00 84.69 264 TYR A O 1
ATOM 2072 N N . LEU A 1 265 ? -2.518 -6.008 -11.830 1.00 86.88 265 LEU A N 1
ATOM 2073 C CA . LEU A 1 265 ? -1.272 -6.544 -11.261 1.00 86.88 265 LEU A CA 1
ATOM 2074 C C . LEU A 1 265 ? -1.232 -6.492 -9.740 1.00 86.88 265 LEU A C 1
ATOM 2076 O O . LEU A 1 265 ? -0.675 -7.392 -9.119 1.00 86.88 265 LEU A O 1
ATOM 2080 N N . VAL A 1 266 ? -1.764 -5.429 -9.137 1.00 89.56 266 VAL A N 1
ATOM 2081 C CA . VAL A 1 266 ? -1.658 -5.232 -7.686 1.00 89.56 266 VAL A CA 1
ATOM 2082 C C . VAL A 1 266 ? -2.902 -5.728 -6.964 1.00 89.56 266 VAL A C 1
ATOM 2084 O O . VAL A 1 266 ? -2.783 -6.306 -5.889 1.00 89.56 266 VAL A O 1
ATOM 2087 N N . PHE A 1 267 ? -4.084 -5.535 -7.550 1.00 87.81 267 PHE A N 1
ATOM 2088 C CA . PHE A 1 267 ? -5.359 -5.847 -6.918 1.00 87.81 267 PHE A CA 1
ATOM 2089 C C . PHE A 1 267 ? -5.494 -7.308 -6.493 1.00 87.81 267 PHE A C 1
ATOM 2091 O O . PHE A 1 267 ? -5.820 -7.536 -5.329 1.00 87.81 267 PHE A O 1
ATOM 2098 N N . PRO A 1 268 ? -5.126 -8.292 -7.337 1.00 86.19 268 PRO A N 1
ATOM 2099 C CA . PRO A 1 268 ? -5.194 -9.702 -6.958 1.00 86.19 268 PRO A CA 1
ATOM 2100 C C . PRO A 1 268 ? -4.218 -10.110 -5.845 1.00 86.19 268 PRO A C 1
ATOM 2102 O O . PRO A 1 268 ? -4.332 -11.207 -5.311 1.00 86.19 268 PRO A O 1
ATOM 2105 N N . LEU A 1 269 ? -3.224 -9.271 -5.535 1.00 87.75 269 LEU A N 1
ATOM 2106 C CA . LEU A 1 269 ? -2.161 -9.573 -4.573 1.00 87.75 269 LEU A CA 1
ATOM 2107 C C . LEU A 1 269 ? -2.325 -8.833 -3.243 1.00 87.75 269 LEU A C 1
ATOM 2109 O O . LEU A 1 269 ? -1.544 -9.072 -2.325 1.00 87.75 269 LEU A O 1
ATOM 2113 N N . ALA A 1 270 ? -3.256 -7.885 -3.148 1.00 91.88 270 ALA A N 1
ATOM 2114 C CA . ALA A 1 270 ? -3.370 -7.046 -1.967 1.00 91.88 270 ALA A CA 1
ATOM 2115 C C . ALA A 1 270 ? -4.237 -7.691 -0.888 1.00 91.88 270 ALA A C 1
ATOM 2117 O O . ALA A 1 270 ? -5.319 -8.200 -1.162 1.00 91.88 270 ALA A O 1
ATOM 2118 N N . ASP A 1 271 ? -3.815 -7.540 0.363 1.00 93.75 271 ASP A N 1
ATOM 2119 C CA . ASP A 1 271 ? -4.682 -7.777 1.513 1.00 93.75 271 ASP A CA 1
ATOM 2120 C C . ASP A 1 271 ? -5.553 -6.541 1.788 1.00 93.75 271 ASP A C 1
ATOM 2122 O O . ASP A 1 271 ? -6.713 -6.663 2.174 1.00 93.75 271 ASP A O 1
ATOM 2126 N N . VAL A 1 272 ? -4.989 -5.336 1.611 1.00 94.81 272 VAL A N 1
ATOM 2127 C CA . VAL A 1 272 ? -5.661 -4.067 1.930 1.00 94.81 272 VAL A CA 1
ATOM 2128 C C . VAL A 1 272 ? -5.373 -2.996 0.877 1.00 94.81 272 VAL A C 1
ATOM 2130 O O . VAL A 1 272 ? -4.214 -2.713 0.575 1.00 94.81 272 VAL A O 1
ATOM 2133 N N . PHE A 1 273 ? -6.418 -2.328 0.386 1.00 94.81 273 PHE A N 1
ATOM 2134 C CA . PHE A 1 273 ? -6.351 -1.115 -0.433 1.00 94.81 273 PHE A CA 1
ATOM 2135 C C . PHE A 1 273 ? -6.789 0.114 0.355 1.00 94.81 273 PHE A C 1
ATOM 2137 O O . PHE A 1 273 ? -7.967 0.303 0.636 1.00 94.81 273 PHE A O 1
ATOM 2144 N N . CYS A 1 274 ? -5.845 0.996 0.648 1.00 95.69 274 CYS A N 1
ATOM 2145 C CA . CYS A 1 274 ? -6.063 2.253 1.344 1.00 95.69 274 CYS A CA 1
ATOM 2146 C C . CYS A 1 274 ? -6.171 3.423 0.356 1.00 95.69 274 CYS A C 1
ATOM 2148 O O . CYS A 1 274 ? -5.177 3.810 -0.264 1.00 95.69 274 CYS A O 1
ATOM 2150 N N . PHE A 1 275 ? -7.346 4.043 0.265 1.00 95.62 275 PHE A N 1
ATOM 2151 C CA . PHE A 1 275 ? -7.568 5.274 -0.494 1.00 95.62 275 PHE A CA 1
ATOM 2152 C C . PHE A 1 275 ? -7.599 6.488 0.430 1.00 95.62 275 PHE A C 1
ATOM 2154 O O . PHE A 1 275 ? -8.419 6.561 1.342 1.00 95.62 275 PHE A O 1
ATOM 2161 N N . PHE A 1 276 ? -6.756 7.481 0.160 1.00 94.38 276 PHE A N 1
ATOM 2162 C CA . PHE A 1 276 ? -6.763 8.748 0.888 1.00 94.38 276 PHE A CA 1
ATOM 2163 C C . PHE A 1 276 ? -7.732 9.712 0.209 1.00 94.38 276 PHE A C 1
ATOM 2165 O O . PHE A 1 276 ? -7.417 10.321 -0.808 1.00 94.38 276 PHE A O 1
ATOM 2172 N N . SER A 1 277 ? -8.942 9.818 0.751 1.00 94.75 277 SER A N 1
ATOM 2173 C CA . SER A 1 277 ? -10.044 10.569 0.136 1.00 94.75 277 SER A CA 1
ATOM 2174 C C . SER A 1 277 ? -9.723 12.040 -0.102 1.00 94.75 277 SER A C 1
ATOM 2176 O O . SER A 1 277 ? -10.009 12.544 -1.184 1.00 94.75 277 SER A O 1
ATOM 2178 N N . ASP A 1 278 ? -9.074 12.714 0.842 1.00 92.25 278 ASP A N 1
ATOM 2179 C CA . ASP A 1 278 ? -8.736 14.132 0.699 1.00 92.25 278 ASP A CA 1
ATOM 2180 C C . ASP A 1 278 ? -7.703 14.369 -0.413 1.00 92.25 278 ASP A C 1
ATOM 2182 O O . ASP A 1 278 ? -7.765 15.387 -1.098 1.00 92.25 278 ASP A O 1
ATOM 2186 N N . ASP A 1 279 ? -6.832 13.389 -0.682 1.00 90.19 279 ASP A N 1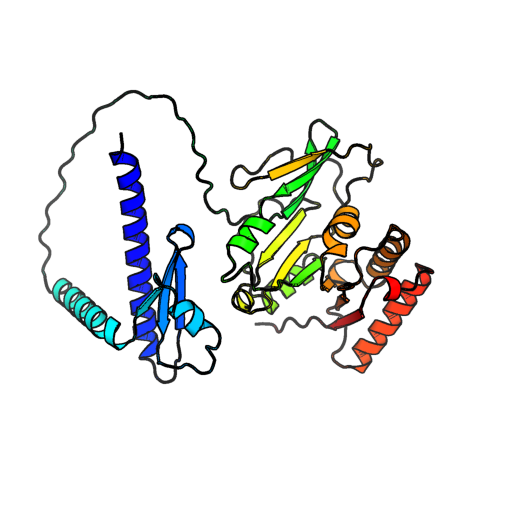
ATOM 2187 C CA . ASP A 1 279 ? -5.900 13.426 -1.816 1.00 90.19 279 ASP A CA 1
ATOM 2188 C C . ASP A 1 279 ? -6.587 13.167 -3.168 1.00 90.19 279 ASP A C 1
ATOM 2190 O O . ASP A 1 279 ? -6.032 13.494 -4.218 1.00 90.19 279 ASP A O 1
ATOM 2194 N N . LEU A 1 280 ? -7.761 12.533 -3.161 1.00 90.38 280 LEU A N 1
ATOM 2195 C CA . LEU A 1 280 ? -8.460 12.050 -4.356 1.00 90.38 280 LEU A CA 1
ATOM 2196 C C . LEU A 1 280 ? -9.720 12.860 -4.691 1.00 90.38 280 LEU A C 1
ATOM 2198 O O . LEU A 1 280 ? -10.444 12.495 -5.616 1.00 90.38 280 LEU A O 1
ATOM 2202 N N . GLY A 1 281 ? -9.987 13.952 -3.971 1.00 90.81 281 GLY A N 1
ATOM 2203 C CA . GLY A 1 281 ? -11.174 14.787 -4.186 1.00 90.81 281 GLY A CA 1
ATOM 2204 C C . GLY A 1 281 ? -12.448 14.252 -3.519 1.00 90.81 281 GLY A C 1
ATOM 2205 O O . GLY A 1 281 ? -13.554 14.593 -3.932 1.00 90.81 281 GLY A O 1
ATOM 2206 N N . GLY A 1 282 ? -12.311 13.418 -2.487 1.00 93.62 282 GLY A N 1
ATOM 2207 C CA . GLY A 1 282 ? -13.405 12.900 -1.666 1.00 93.62 282 GLY A CA 1
ATOM 2208 C C . GLY A 1 282 ? -13.874 11.492 -2.045 1.00 93.62 282 GLY A C 1
ATOM 2209 O O . GLY A 1 282 ? -13.197 10.735 -2.737 1.00 93.62 282 GLY A O 1
ATOM 2210 N N . PHE A 1 283 ? -15.056 11.124 -1.549 1.00 96.06 283 PHE A N 1
ATOM 2211 C CA . PHE A 1 283 ? -15.616 9.774 -1.675 1.00 96.06 283 PHE A CA 1
ATOM 2212 C C . PHE A 1 283 ? -16.094 9.430 -3.086 1.00 96.06 283 PHE A C 1
ATOM 2214 O O . PHE A 1 283 ? -15.853 8.320 -3.556 1.00 96.06 283 PHE A O 1
ATOM 2221 N N . ARG A 1 284 ? -16.731 10.371 -3.790 1.00 95.69 284 ARG A N 1
ATOM 2222 C CA . ARG A 1 284 ? -17.320 10.108 -5.113 1.00 95.69 284 ARG A CA 1
ATOM 2223 C C . ARG A 1 284 ? -16.282 9.690 -6.171 1.00 95.69 284 ARG A C 1
ATOM 2225 O O . ARG A 1 284 ? -16.536 8.704 -6.858 1.00 95.69 284 ARG A O 1
ATOM 2232 N N . PRO A 1 285 ? -15.105 10.339 -6.297 1.00 93.75 285 PRO A N 1
ATOM 2233 C CA . PRO A 1 285 ? -14.057 9.863 -7.205 1.00 93.75 285 PRO A CA 1
ATOM 2234 C C . PRO A 1 285 ? -13.554 8.449 -6.883 1.00 93.75 285 PRO A C 1
ATOM 2236 O O . PRO A 1 285 ? -13.279 7.675 -7.798 1.00 93.75 285 PRO A O 1
ATOM 2239 N N . ILE A 1 286 ? -13.462 8.089 -5.596 1.00 94.81 286 ILE A N 1
ATOM 2240 C CA . ILE A 1 286 ? -13.088 6.731 -5.172 1.00 94.81 286 ILE A CA 1
ATOM 2241 C C . ILE A 1 286 ? -14.179 5.732 -5.565 1.00 94.81 286 ILE A C 1
ATOM 2243 O O . ILE A 1 286 ? -13.860 4.687 -6.122 1.00 94.81 286 ILE A O 1
ATOM 2247 N N . ALA A 1 287 ? -15.451 6.062 -5.322 1.00 96.44 287 ALA A N 1
ATOM 2248 C CA . ALA A 1 287 ? -16.585 5.205 -5.663 1.00 96.44 287 ALA A CA 1
ATOM 2249 C C . ALA A 1 287 ? -16.631 4.902 -7.168 1.00 96.44 287 ALA A C 1
ATOM 2251 O O . ALA A 1 287 ? -16.696 3.740 -7.549 1.00 96.44 287 ALA A O 1
ATOM 2252 N N . ARG A 1 288 ? -16.481 5.926 -8.019 1.00 94.19 288 ARG A N 1
ATOM 2253 C CA . ARG A 1 288 ? -16.392 5.773 -9.484 1.00 94.19 288 ARG A CA 1
ATOM 2254 C C . ARG A 1 288 ? -15.261 4.856 -9.918 1.00 94.19 288 ARG A C 1
ATOM 2256 O O . ARG A 1 288 ? -15.445 3.992 -10.765 1.00 94.19 288 ARG A O 1
ATOM 2263 N N . ARG A 1 289 ? -14.076 5.043 -9.338 1.00 90.88 289 ARG A N 1
ATOM 2264 C CA . ARG A 1 289 ? -12.917 4.200 -9.642 1.00 90.88 289 ARG A CA 1
ATOM 2265 C C . ARG A 1 289 ? -13.170 2.749 -9.247 1.00 90.88 289 ARG A C 1
ATOM 2267 O O . ARG A 1 289 ? -12.889 1.854 -10.033 1.00 90.88 289 ARG A O 1
ATOM 2274 N N . LEU A 1 290 ? -13.690 2.529 -8.044 1.00 93.00 290 LEU A N 1
ATOM 2275 C CA . LEU A 1 290 ? -13.963 1.186 -7.556 1.00 93.00 290 LEU A CA 1
ATOM 2276 C C . LEU A 1 290 ? -15.059 0.509 -8.387 1.00 93.00 290 LEU A C 1
ATOM 2278 O O . LEU A 1 290 ? -14.898 -0.651 -8.734 1.00 93.00 290 LEU A O 1
ATOM 2282 N N . ALA A 1 291 ? -16.103 1.239 -8.784 1.00 93.19 291 ALA A N 1
ATOM 2283 C CA . ALA A 1 291 ? -17.117 0.766 -9.726 1.00 93.19 291 ALA A CA 1
ATOM 2284 C C . ALA A 1 291 ? -16.487 0.271 -11.038 1.00 93.19 291 ALA A C 1
ATOM 2286 O O . ALA A 1 291 ? -16.690 -0.879 -11.413 1.00 93.19 291 ALA A O 1
ATOM 2287 N N . LEU A 1 292 ? -15.618 1.079 -11.662 1.00 89.8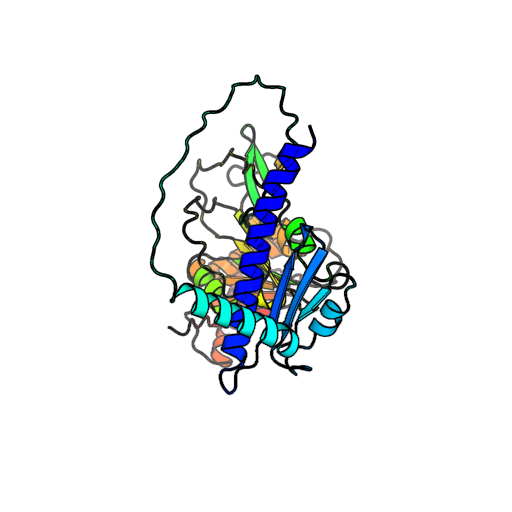1 292 LEU A N 1
ATOM 2288 C CA . LEU A 1 292 ? -14.899 0.677 -12.878 1.00 89.81 292 LEU A CA 1
ATOM 2289 C C . LEU A 1 292 ? -14.078 -0.603 -12.680 1.00 89.81 292 LEU A C 1
ATOM 2291 O O . LEU A 1 292 ? -14.042 -1.452 -13.566 1.00 89.81 292 LEU A O 1
ATOM 2295 N N . TRP A 1 293 ? -13.416 -0.750 -11.531 1.00 89.00 293 TRP A N 1
ATOM 2296 C CA . TRP A 1 293 ? -12.643 -1.951 -11.210 1.00 89.00 293 TRP A CA 1
ATOM 2297 C C . TRP A 1 293 ? -13.546 -3.177 -11.051 1.00 89.00 293 TRP A C 1
ATOM 2299 O O . TRP A 1 293 ? -13.244 -4.229 -11.613 1.00 89.00 293 TRP A O 1
ATOM 2309 N N . LEU A 1 294 ? -14.668 -3.033 -10.344 1.00 89.19 294 LEU A N 1
ATOM 2310 C CA . LEU A 1 294 ? -15.642 -4.105 -10.127 1.00 89.19 294 LEU A CA 1
ATOM 2311 C C . LEU A 1 294 ? -16.285 -4.565 -11.442 1.00 89.19 294 LEU A C 1
ATOM 2313 O O . LEU A 1 294 ? -16.436 -5.766 -11.672 1.00 89.19 294 LEU A O 1
ATOM 2317 N N . ASP A 1 295 ? -16.603 -3.628 -12.333 1.00 87.69 295 ASP A N 1
ATOM 2318 C CA . ASP A 1 295 ? -17.204 -3.925 -13.634 1.00 87.69 295 ASP A CA 1
ATOM 2319 C C . ASP A 1 295 ? -16.217 -4.611 -14.593 1.00 87.69 295 ASP A C 1
ATOM 2321 O O . ASP A 1 295 ? -16.610 -5.491 -15.361 1.00 87.69 295 ASP A O 1
ATOM 2325 N N . GLN A 1 296 ? -14.929 -4.247 -14.536 1.00 82.75 296 GLN A N 1
ATOM 2326 C CA . GLN A 1 296 ? -13.882 -4.779 -15.421 1.00 82.75 296 GLN A CA 1
ATOM 2327 C C . GLN A 1 296 ? -13.305 -6.127 -14.966 1.00 82.75 296 GLN A C 1
ATOM 2329 O O . GLN A 1 296 ? -12.809 -6.892 -15.791 1.00 82.75 296 GLN A O 1
ATOM 2334 N N . SER A 1 297 ? -13.385 -6.458 -13.677 1.00 69.06 297 SER A N 1
ATOM 2335 C CA . SER A 1 297 ? -12.755 -7.660 -13.102 1.00 69.06 297 SER A CA 1
ATOM 2336 C C . SER A 1 297 ? -13.507 -8.975 -13.369 1.00 69.06 297 SER A C 1
ATOM 2338 O O . SER A 1 297 ? -13.214 -9.989 -12.745 1.00 69.06 297 SER A O 1
ATOM 2340 N N . ARG A 1 298 ? -14.456 -9.009 -14.313 1.00 60.34 298 ARG A N 1
ATOM 2341 C CA . ARG A 1 298 ? -15.323 -10.173 -14.609 1.00 60.34 298 ARG A CA 1
ATOM 2342 C C . ARG A 1 298 ? -14.631 -11.354 -15.334 1.00 60.34 298 ARG A C 1
ATOM 2344 O O . ARG A 1 298 ? -15.314 -12.224 -15.866 1.00 60.34 298 ARG A O 1
ATOM 2351 N N . SER A 1 299 ? -13.298 -11.402 -15.377 1.00 51.22 299 SER A N 1
ATOM 2352 C CA . SER A 1 299 ? -12.502 -12.494 -15.982 1.00 51.22 299 SER A CA 1
ATOM 2353 C C . SER A 1 299 ? -12.176 -13.589 -14.937 1.00 51.22 299 SER A C 1
ATOM 2355 O O . SER A 1 299 ? -12.237 -13.282 -13.747 1.00 51.22 299 SER A O 1
ATOM 2357 N N . PRO A 1 300 ? -11.865 -14.856 -15.309 1.00 46.94 300 PRO A N 1
ATOM 2358 C CA . PRO A 1 300 ? -11.974 -16.022 -14.428 1.00 46.94 300 PRO A CA 1
ATOM 2359 C C . PRO A 1 300 ? -11.227 -15.851 -13.109 1.00 46.94 300 PRO A C 1
ATOM 2361 O O . PRO A 1 300 ? -10.026 -15.577 -13.086 1.00 46.94 300 PRO A O 1
ATOM 2364 N N . ALA A 1 301 ? -11.985 -16.014 -12.027 1.00 49.03 301 ALA A N 1
ATOM 2365 C CA . ALA A 1 301 ? -11.585 -15.722 -10.666 1.00 49.03 301 ALA A CA 1
ATOM 2366 C C . ALA A 1 301 ? -10.226 -16.353 -10.303 1.00 49.03 301 ALA A C 1
ATOM 2368 O O . ALA A 1 301 ? -10.054 -17.567 -10.467 1.00 49.03 301 ALA A O 1
ATOM 2369 N N . PRO A 1 302 ? -9.275 -15.578 -9.748 1.00 49.69 302 PRO A N 1
ATOM 2370 C CA . PRO A 1 302 ? -8.165 -16.173 -9.021 1.00 49.69 302 PRO A CA 1
ATOM 2371 C C . PRO A 1 302 ? -8.720 -17.009 -7.851 1.00 49.69 302 PRO A C 1
ATOM 2373 O O . PRO A 1 302 ? -9.835 -16.750 -7.378 1.00 49.69 302 PRO A O 1
ATOM 2376 N N . PRO A 1 303 ? -7.988 -18.034 -7.378 1.00 51.69 303 PRO A N 1
ATOM 2377 C CA . PRO A 1 303 ? -8.445 -18.865 -6.271 1.00 51.69 303 PRO A CA 1
ATOM 2378 C C . PRO A 1 303 ? -8.843 -17.986 -5.076 1.00 51.69 303 PRO A C 1
ATOM 2380 O O . PRO A 1 303 ? -8.128 -17.053 -4.717 1.00 51.69 303 PRO A O 1
ATOM 2383 N N . LYS A 1 304 ? -10.011 -18.293 -4.493 1.00 52.59 304 LYS A N 1
ATOM 2384 C CA . LYS A 1 304 ? -10.751 -17.570 -3.434 1.00 52.59 304 LYS A CA 1
ATOM 2385 C C . LYS A 1 304 ? -9.997 -17.376 -2.102 1.00 52.59 304 LYS A C 1
ATOM 2387 O O . LYS A 1 304 ? -10.625 -17.274 -1.054 1.00 52.59 304 LYS A O 1
ATOM 2392 N N . THR A 1 305 ? -8.670 -17.391 -2.075 1.00 55.56 305 THR A N 1
ATOM 2393 C CA . THR A 1 305 ? -7.931 -17.536 -0.819 1.00 55.56 305 THR A CA 1
ATOM 2394 C C . THR A 1 305 ? -7.796 -16.239 -0.016 1.00 55.56 305 THR A C 1
ATOM 2396 O O . THR A 1 305 ? -7.584 -16.340 1.187 1.00 55.56 305 THR A O 1
ATOM 2399 N N . ALA A 1 306 ? -8.002 -15.050 -0.605 1.00 70.38 306 ALA A N 1
ATOM 2400 C CA . ALA A 1 306 ? -8.299 -13.808 0.130 1.00 70.38 306 ALA A CA 1
ATOM 2401 C C . ALA A 1 306 ? -8.766 -12.688 -0.823 1.00 70.38 306 ALA A C 1
ATOM 2403 O O . ALA A 1 306 ? -8.033 -12.317 -1.734 1.00 70.38 306 ALA A O 1
ATOM 2404 N N . LEU A 1 307 ? -9.966 -12.135 -0.612 1.00 86.19 307 LEU A N 1
ATOM 2405 C CA . LEU A 1 307 ? -10.402 -10.904 -1.287 1.00 86.19 307 LEU A CA 1
ATOM 2406 C C . LEU A 1 307 ? -9.812 -9.681 -0.561 1.00 86.19 307 LEU A C 1
ATOM 2408 O O . LEU A 1 307 ? -9.821 -9.671 0.677 1.00 86.19 307 LEU A O 1
ATOM 2412 N N . PRO A 1 308 ? -9.355 -8.636 -1.274 1.00 91.88 308 PRO A N 1
ATOM 2413 C CA . PRO A 1 308 ? -8.810 -7.444 -0.636 1.00 91.88 308 PRO A CA 1
ATOM 2414 C C . PRO A 1 308 ? -9.870 -6.704 0.188 1.00 91.88 308 PRO A C 1
ATOM 2416 O O . PRO A 1 308 ? -11.034 -6.595 -0.208 1.00 91.88 308 PRO A O 1
ATOM 2419 N N . SER A 1 309 ? -9.449 -6.138 1.317 1.00 95.12 309 SER A N 1
ATOM 2420 C CA . SER A 1 309 ? -10.238 -5.162 2.072 1.00 95.12 309 SER A CA 1
ATOM 2421 C C . SER A 1 309 ? -9.970 -3.755 1.546 1.00 95.12 309 SER A C 1
ATOM 2423 O O . SER A 1 309 ? -8.821 -3.378 1.326 1.00 95.12 309 SER A O 1
ATOM 2425 N N . VAL A 1 310 ? -11.001 -2.929 1.400 1.00 96.56 310 VAL A N 1
ATOM 2426 C CA . VAL A 1 310 ? -10.855 -1.513 1.041 1.00 96.56 310 VAL A CA 1
ATOM 2427 C C . VAL A 1 310 ? -10.999 -0.644 2.282 1.00 96.56 310 VAL A C 1
ATOM 2429 O O . VAL A 1 310 ? -11.982 -0.723 3.013 1.00 96.56 310 VAL A O 1
ATOM 2432 N N . LEU A 1 311 ? -10.030 0.239 2.488 1.00 96.62 311 LEU A N 1
ATOM 2433 C CA . LEU A 1 311 ? -10.009 1.223 3.555 1.00 96.62 311 LEU A CA 1
ATOM 2434 C C . LEU A 1 311 ? -10.003 2.630 2.958 1.00 96.62 311 LEU A C 1
ATOM 2436 O O . LEU A 1 311 ? -9.104 2.999 2.205 1.00 96.62 311 LEU A O 1
ATOM 2440 N N . ILE A 1 312 ? -10.983 3.447 3.317 1.00 96.62 312 ILE A N 1
ATOM 2441 C CA . ILE A 1 312 ? -11.060 4.843 2.892 1.00 96.62 312 ILE A CA 1
ATOM 2442 C C . ILE A 1 312 ? -10.660 5.720 4.063 1.00 96.62 312 ILE A C 1
ATOM 2444 O O . ILE A 1 312 ? -11.315 5.762 5.100 1.00 96.62 312 ILE A O 1
ATOM 2448 N N . VAL A 1 313 ? -9.562 6.434 3.881 1.00 94.50 313 VAL A N 1
ATOM 2449 C CA . VAL A 1 313 ? -8.951 7.282 4.892 1.00 94.50 313 VAL A CA 1
ATOM 2450 C C . VAL A 1 313 ? -9.349 8.734 4.628 1.00 94.50 313 VAL A C 1
ATOM 2452 O O . VAL A 1 313 ? -9.255 9.221 3.497 1.00 94.50 313 VAL A O 1
ATOM 2455 N N . THR A 1 314 ? -9.817 9.440 5.654 1.00 93.25 314 THR A N 1
ATOM 2456 C CA . THR A 1 314 ? -10.240 10.847 5.549 1.00 93.25 314 THR A CA 1
ATOM 2457 C C . THR A 1 314 ? -9.891 11.641 6.807 1.00 93.25 314 THR A C 1
ATOM 2459 O O . THR A 1 314 ? -10.013 11.133 7.916 1.00 93.25 314 THR A O 1
ATOM 2462 N N . SER A 1 315 ? -9.459 12.890 6.662 1.00 88.25 315 SER A N 1
ATOM 2463 C CA . SER A 1 315 ? -9.249 13.831 7.774 1.00 88.25 315 SER A CA 1
ATOM 2464 C C . SER A 1 315 ? -10.548 14.519 8.214 1.00 88.25 315 SER A C 1
ATOM 2466 O O . SER A 1 315 ? -10.658 14.982 9.345 1.00 88.25 315 SER A O 1
ATOM 2468 N N . LYS A 1 316 ? -11.565 14.547 7.343 1.00 86.00 316 LYS A N 1
ATOM 2469 C CA . LYS A 1 316 ? -12.824 15.287 7.547 1.00 86.00 316 LYS A CA 1
ATOM 2470 C C . LYS A 1 316 ? -13.834 14.570 8.442 1.00 86.00 316 LYS A C 1
ATOM 2472 O O . LYS A 1 316 ? -14.929 15.077 8.669 1.00 86.00 316 LYS A O 1
ATOM 2477 N N . LEU A 1 317 ? -13.503 13.372 8.912 1.00 86.75 317 LEU A N 1
ATOM 2478 C CA . LEU A 1 317 ? -14.407 12.552 9.702 1.00 86.75 317 LEU A CA 1
ATOM 2479 C C . LEU A 1 317 ? -14.226 12.824 11.193 1.00 86.75 317 LEU A C 1
ATOM 2481 O O . LEU A 1 317 ? -13.125 12.696 11.735 1.00 86.75 317 LEU A O 1
ATOM 2485 N N . SER A 1 318 ? -15.329 13.145 11.867 1.00 81.81 318 SER A N 1
ATOM 2486 C CA . SER A 1 318 ? -15.348 13.251 13.322 1.00 81.81 318 SER A CA 1
ATOM 2487 C C . SER A 1 318 ? -15.035 11.897 13.978 1.00 81.81 318 SER A C 1
ATOM 2489 O O . SER A 1 318 ? -15.364 10.835 13.439 1.00 81.81 318 SER A O 1
ATOM 2491 N N . PRO A 1 319 ? -14.365 11.895 15.143 1.00 74.38 319 PRO A N 1
ATOM 2492 C CA . PRO A 1 319 ? -14.121 10.665 15.885 1.00 74.38 319 PRO A CA 1
ATOM 2493 C C . PRO A 1 319 ? -15.453 10.055 16.343 1.00 74.38 319 PRO A C 1
ATOM 2495 O O . PRO A 1 319 ? -16.348 10.767 16.787 1.00 74.38 319 PRO A O 1
ATOM 2498 N N . GLY A 1 320 ? -15.570 8.731 16.271 1.00 83.62 320 GLY A N 1
ATOM 2499 C CA . GLY A 1 320 ? -16.730 8.002 16.789 1.00 83.62 320 GLY A CA 1
ATOM 2500 C C . GLY A 1 320 ? -17.197 6.893 15.855 1.00 83.62 320 GLY A C 1
ATOM 2501 O O . GLY A 1 320 ? -17.066 6.993 14.634 1.00 83.62 320 GLY A O 1
ATOM 2502 N N . ALA A 1 321 ? -17.729 5.816 16.435 1.00 86.88 321 ALA A N 1
ATOM 2503 C CA . ALA A 1 321 ? -18.238 4.675 15.676 1.00 86.88 321 ALA A CA 1
ATOM 2504 C C . ALA A 1 321 ? -19.411 5.079 14.766 1.00 86.88 321 ALA A C 1
ATOM 2506 O O . ALA A 1 321 ? -19.428 4.725 13.591 1.00 86.88 321 ALA A O 1
ATOM 2507 N N . GLU A 1 322 ? -20.330 5.909 15.264 1.00 89.81 322 GLU A N 1
ATOM 2508 C CA . GLU A 1 322 ? -21.489 6.372 14.493 1.00 89.81 322 GLU A CA 1
ATOM 2509 C C . GLU A 1 322 ? -21.108 7.219 13.278 1.00 89.81 322 GLU A C 1
ATOM 2511 O O . GLU A 1 322 ? -21.697 7.074 12.207 1.00 89.81 322 GLU A O 1
ATOM 2516 N N . ALA A 1 323 ? -20.110 8.096 13.425 1.00 90.19 323 ALA A N 1
ATOM 2517 C CA . ALA A 1 323 ? -19.624 8.926 12.330 1.00 90.19 323 ALA A CA 1
ATOM 2518 C C . ALA A 1 323 ? -18.995 8.061 11.228 1.00 90.19 323 ALA A C 1
ATOM 2520 O O . ALA A 1 323 ? -19.335 8.224 10.054 1.00 90.19 323 ALA A O 1
ATOM 2521 N N . LYS A 1 324 ? -18.140 7.097 11.609 1.00 91.88 324 LYS A N 1
ATOM 2522 C CA . LYS A 1 324 ? -17.547 6.112 10.688 1.00 91.88 324 LYS A CA 1
ATOM 2523 C C . LYS A 1 324 ? -18.615 5.321 9.950 1.00 91.88 324 LYS A C 1
ATOM 2525 O O . LYS A 1 324 ? -18.562 5.219 8.728 1.00 91.88 324 LYS A O 1
ATOM 2530 N N . GLU A 1 325 ? -19.608 4.828 10.676 1.00 93.75 325 GLU A N 1
ATOM 2531 C CA . GLU A 1 325 ? -20.676 4.022 10.102 1.00 93.75 325 GLU A CA 1
ATOM 2532 C C . GLU A 1 325 ? -21.569 4.850 9.159 1.00 93.75 325 GLU A C 1
ATOM 2534 O O . GLU A 1 325 ? -21.905 4.413 8.058 1.00 93.75 325 GLU A O 1
ATOM 2539 N N . ARG A 1 326 ? -21.892 6.100 9.519 1.00 94.62 326 ARG A N 1
ATOM 2540 C CA . ARG A 1 326 ? -22.613 7.030 8.635 1.00 94.62 326 ARG A CA 1
ATOM 2541 C C . ARG A 1 326 ? -21.825 7.312 7.353 1.00 94.62 326 ARG A C 1
ATOM 2543 O O . ARG A 1 326 ? -22.410 7.297 6.272 1.00 94.62 326 ARG A O 1
ATOM 2550 N N . ALA A 1 327 ? -20.515 7.534 7.459 1.00 95.31 327 ALA A N 1
ATOM 2551 C CA . ALA A 1 327 ? -19.645 7.762 6.307 1.00 95.31 327 ALA A CA 1
ATOM 2552 C C . ALA A 1 327 ? -19.520 6.516 5.417 1.00 95.31 327 ALA A C 1
ATOM 2554 O O . ALA A 1 327 ? -19.600 6.631 4.195 1.00 95.31 327 ALA A O 1
ATOM 2555 N N . LYS A 1 328 ? -19.401 5.3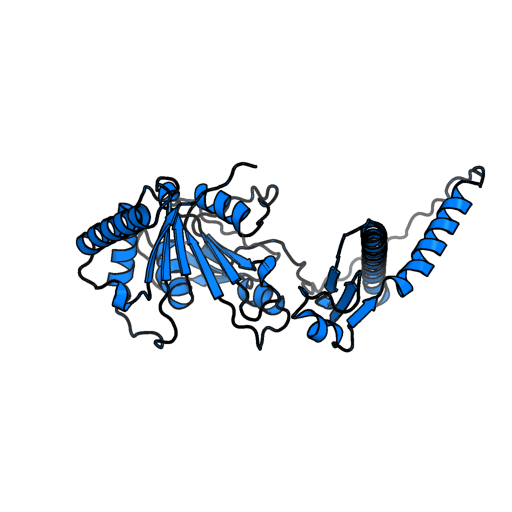26 6.019 1.00 96.25 328 LYS A N 1
ATOM 2556 C CA . LYS A 1 328 ? -19.413 4.037 5.317 1.00 96.25 328 LYS A CA 1
ATOM 2557 C C . LYS A 1 328 ? -20.711 3.840 4.542 1.00 96.25 328 LYS A C 1
ATOM 2559 O O . LYS A 1 328 ? -20.659 3.576 3.343 1.00 96.25 328 LYS A O 1
ATOM 2564 N N . ARG A 1 329 ? -21.870 4.052 5.174 1.00 96.56 329 ARG A N 1
ATOM 2565 C CA . ARG A 1 329 ? -23.174 3.995 4.491 1.00 96.56 329 ARG A CA 1
ATOM 2566 C C . ARG A 1 329 ? -23.263 4.992 3.339 1.00 96.56 329 ARG A C 1
ATOM 2568 O O . ARG A 1 329 ? -23.672 4.612 2.247 1.00 96.56 329 ARG A O 1
ATOM 2575 N N . ALA A 1 330 ? -22.828 6.235 3.548 1.00 96.31 330 ALA A N 1
ATOM 2576 C CA . ALA A 1 330 ? -22.818 7.250 2.497 1.00 96.31 330 ALA A CA 1
ATOM 2577 C C . ALA A 1 330 ? -21.935 6.839 1.305 1.00 96.31 330 ALA A C 1
ATOM 2579 O O . ALA A 1 330 ? -22.361 6.968 0.158 1.00 96.31 330 ALA A O 1
ATOM 2580 N N . PHE A 1 331 ? -20.740 6.297 1.560 1.00 97.38 331 PHE A N 1
ATOM 2581 C CA . PHE A 1 331 ? -19.862 5.784 0.509 1.00 97.38 331 PHE A CA 1
ATOM 2582 C C . PHE A 1 331 ? -20.496 4.610 -0.248 1.00 97.38 331 PHE A C 1
ATOM 2584 O O . PHE A 1 331 ? -20.506 4.617 -1.476 1.00 97.38 331 PHE A O 1
ATOM 2591 N N . LEU A 1 332 ? -21.070 3.633 0.461 1.00 97.00 332 LEU A N 1
ATOM 2592 C CA . LEU A 1 332 ? -21.739 2.488 -0.162 1.00 97.00 332 LEU A CA 1
ATOM 2593 C C . LEU A 1 332 ? -22.929 2.920 -1.030 1.00 97.00 332 LEU A C 1
ATOM 2595 O O . LEU A 1 332 ? -23.119 2.360 -2.106 1.00 97.00 332 LEU A O 1
ATOM 2599 N N . CYS A 1 333 ? -23.694 3.936 -0.616 1.00 97.19 333 CYS A N 1
ATOM 2600 C CA . CYS A 1 333 ? -24.744 4.521 -1.454 1.00 97.19 333 CYS A CA 1
ATOM 2601 C C . CYS A 1 333 ? -24.177 5.150 -2.735 1.00 97.19 333 CYS A C 1
ATOM 2603 O O . CYS A 1 333 ? -24.743 4.952 -3.805 1.00 97.19 333 CYS A O 1
ATOM 2605 N N . MET A 1 334 ? -23.051 5.870 -2.652 1.00 97.50 334 MET A N 1
ATOM 2606 C CA . MET A 1 334 ? -22.388 6.414 -3.845 1.00 97.50 334 MET A CA 1
ATOM 2607 C C . MET A 1 334 ? -21.883 5.303 -4.767 1.00 97.50 334 MET A C 1
ATOM 2609 O O . MET A 1 334 ? -22.042 5.411 -5.973 1.00 97.50 334 MET A O 1
ATOM 2613 N N . LEU A 1 335 ? -21.305 4.233 -4.218 1.00 97.00 335 LEU A N 1
ATOM 2614 C CA . LEU A 1 335 ? -20.797 3.114 -5.010 1.00 97.00 335 LEU A CA 1
ATOM 2615 C C . LEU A 1 335 ? -21.921 2.381 -5.751 1.00 97.00 335 LEU A C 1
ATOM 2617 O O . LEU A 1 335 ? -21.794 2.133 -6.944 1.00 97.00 335 LEU A O 1
ATOM 2621 N N . LYS A 1 336 ? -23.045 2.115 -5.076 1.00 96.12 336 LYS A N 1
ATOM 2622 C CA . LYS A 1 336 ? -24.241 1.511 -5.691 1.00 96.12 336 LYS A CA 1
ATOM 2623 C C . LYS A 1 336 ? -24.842 2.358 -6.814 1.00 96.12 336 LYS A C 1
ATOM 2625 O O . LYS A 1 336 ? -25.509 1.820 -7.685 1.00 96.12 336 LYS A O 1
ATOM 2630 N N . ALA A 1 337 ? -24.640 3.675 -6.783 1.00 96.38 337 ALA A N 1
ATOM 2631 C CA . ALA A 1 337 ? -25.083 4.555 -7.860 1.00 96.38 337 ALA A CA 1
ATOM 2632 C C . ALA A 1 337 ? -24.163 4.496 -9.094 1.00 96.38 337 ALA A C 1
ATOM 2634 O O . ALA A 1 337 ? -24.579 4.914 -10.169 1.00 96.38 337 ALA A O 1
ATOM 2635 N N . GLU A 1 338 ? -22.925 4.014 -8.943 1.00 96.12 338 GLU A N 1
ATOM 2636 C CA . GLU A 1 338 ? -21.911 3.989 -10.006 1.00 96.12 338 GLU A CA 1
ATOM 2637 C C . GLU A 1 338 ? -21.715 2.580 -10.605 1.00 96.12 338 GLU A C 1
ATOM 2639 O O . GLU A 1 338 ? -21.216 2.470 -11.719 1.00 96.12 338 GLU A O 1
ATOM 2644 N N . THR A 1 339 ? -22.114 1.504 -9.912 1.00 93.94 339 THR A N 1
ATOM 2645 C CA . THR A 1 339 ? -22.089 0.123 -10.437 1.00 93.94 339 THR A CA 1
ATOM 2646 C C . THR A 1 339 ? -23.284 -0.698 -9.950 1.00 93.94 339 THR A C 1
ATOM 2648 O O . THR A 1 339 ? -23.769 -0.525 -8.830 1.00 93.94 339 THR A O 1
ATOM 2651 N N . ALA A 1 340 ? -23.731 -1.633 -10.793 1.00 91.75 340 ALA A N 1
ATOM 2652 C CA . ALA A 1 340 ? -24.722 -2.651 -10.445 1.00 91.75 340 ALA A CA 1
ATOM 2653 C C . ALA A 1 340 ? -24.102 -3.904 -9.791 1.00 91.75 340 ALA A C 1
ATOM 2655 O O . ALA A 1 340 ? -24.835 -4.757 -9.292 1.00 91.75 340 ALA A O 1
ATOM 2656 N N . VAL A 1 341 ? -22.771 -4.043 -9.805 1.00 90.44 341 VAL A N 1
ATOM 2657 C CA . VAL A 1 341 ? -22.060 -5.188 -9.222 1.00 90.44 341 VAL A CA 1
ATOM 2658 C C . VAL A 1 341 ? -22.011 -5.047 -7.707 1.00 90.44 341 VAL A C 1
ATOM 2660 O O . VAL A 1 341 ? -21.668 -3.987 -7.176 1.00 90.44 341 VAL A O 1
ATOM 2663 N N . SER A 1 342 ? -22.314 -6.130 -6.989 1.00 90.75 342 SER A N 1
ATOM 2664 C CA . SER A 1 342 ? -22.127 -6.139 -5.542 1.00 90.75 342 SER A CA 1
ATOM 2665 C C . SER A 1 342 ? -20.628 -6.069 -5.222 1.00 90.75 342 SER A C 1
ATOM 2667 O O . SER A 1 342 ? -19.879 -6.964 -5.616 1.00 90.75 342 SER A O 1
ATOM 2669 N N . PRO A 1 343 ? -20.151 -5.058 -4.468 1.00 90.88 343 PRO A N 1
ATOM 2670 C CA . PRO A 1 343 ? -18.725 -4.923 -4.170 1.00 90.88 343 PRO A CA 1
ATOM 2671 C C . PRO A 1 343 ? -18.157 -6.129 -3.413 1.00 90.88 343 PRO A C 1
ATOM 2673 O O . PRO A 1 343 ? -16.980 -6.445 -3.550 1.00 90.88 343 PRO A O 1
ATOM 2676 N N . PHE A 1 344 ? -18.995 -6.823 -2.641 1.00 90.19 344 PHE A N 1
ATOM 2677 C CA . PHE A 1 344 ? -18.595 -7.963 -1.815 1.00 90.19 344 PHE A CA 1
ATOM 2678 C C . PHE A 1 344 ? -18.412 -9.268 -2.604 1.00 90.19 344 PHE A C 1
ATOM 2680 O O . PHE A 1 344 ? -17.993 -10.271 -2.036 1.00 90.19 344 PHE A O 1
ATOM 2687 N N . GLU A 1 345 ? -18.679 -9.266 -3.914 1.00 87.06 345 GLU A N 1
ATOM 2688 C CA . GLU A 1 345 ? -18.272 -10.365 -4.800 1.00 87.06 345 GLU A CA 1
ATOM 2689 C C . GLU A 1 345 ? -16.752 -10.389 -5.016 1.00 87.06 345 GLU A C 1
ATOM 2691 O O . GLU A 1 345 ? -16.184 -11.443 -5.296 1.00 87.06 345 GLU A O 1
ATOM 2696 N N . GLN A 1 346 ? -16.089 -9.233 -4.881 1.00 86.62 346 GLN A N 1
ATOM 2697 C CA . GLN A 1 346 ? -14.665 -9.058 -5.192 1.00 86.62 346 GLN A CA 1
ATOM 2698 C C . GLN A 1 346 ? -13.858 -8.434 -4.044 1.00 86.62 346 GLN A C 1
ATOM 2700 O O . GLN A 1 346 ? -12.633 -8.357 -4.126 1.00 86.62 346 GLN A O 1
ATOM 2705 N N . LEU A 1 347 ? -14.521 -7.998 -2.972 1.00 91.19 347 LEU A N 1
ATOM 2706 C CA . LEU A 1 347 ? -13.916 -7.386 -1.792 1.00 91.19 347 LEU A CA 1
ATOM 2707 C C . LEU A 1 347 ? -14.377 -8.112 -0.532 1.00 91.19 347 LEU A C 1
ATOM 2709 O O . LEU A 1 347 ? -15.546 -8.468 -0.413 1.00 91.19 347 LEU A O 1
ATOM 2713 N N . SER A 1 348 ? -13.486 -8.278 0.443 1.00 93.00 348 SER A N 1
ATOM 2714 C CA . SER A 1 348 ? -13.853 -8.877 1.735 1.00 93.00 348 SER A CA 1
ATOM 2715 C C . SER A 1 348 ? -14.522 -7.871 2.673 1.00 93.00 348 SER A C 1
ATOM 2717 O O . SER A 1 348 ? -15.428 -8.227 3.424 1.00 93.00 348 SER A O 1
ATOM 2719 N N . ALA A 1 349 ? -14.100 -6.607 2.626 1.00 94.94 349 ALA A N 1
ATOM 2720 C CA . ALA A 1 349 ? -14.641 -5.539 3.458 1.00 94.94 349 ALA A CA 1
ATOM 2721 C C . ALA A 1 349 ? -14.451 -4.162 2.810 1.00 94.94 349 ALA A C 1
ATOM 2723 O O . ALA A 1 349 ? -13.543 -3.957 2.004 1.00 94.94 349 ALA A O 1
ATOM 2724 N N . ILE A 1 350 ? -15.292 -3.204 3.204 1.00 96.81 350 ILE A N 1
ATOM 2725 C CA . ILE A 1 350 ? -15.117 -1.776 2.918 1.00 96.81 350 ILE A CA 1
ATOM 2726 C C . ILE A 1 350 ? -15.316 -1.016 4.224 1.00 96.81 350 ILE A C 1
ATOM 2728 O O . ILE A 1 350 ? -16.398 -1.095 4.807 1.00 96.81 350 ILE A O 1
ATOM 2732 N N . ASP A 1 351 ? -14.321 -0.242 4.649 1.00 96.06 351 ASP A N 1
ATOM 2733 C CA . ASP A 1 351 ? -14.387 0.573 5.862 1.00 96.06 351 ASP A CA 1
ATOM 2734 C C . ASP A 1 351 ? -13.895 2.002 5.634 1.00 96.06 351 ASP A C 1
ATOM 2736 O O . ASP A 1 351 ? -13.101 2.282 4.736 1.00 96.06 351 ASP A O 1
ATOM 2740 N N . VAL A 1 352 ? -14.374 2.923 6.475 1.00 94.94 352 VAL A N 1
ATOM 2741 C CA . VAL A 1 352 ? -13.988 4.338 6.457 1.00 94.94 352 VAL A CA 1
ATOM 2742 C C . VAL A 1 352 ? -13.373 4.707 7.802 1.00 94.94 352 VAL A C 1
ATOM 2744 O O . VAL A 1 352 ? -13.963 4.464 8.856 1.00 94.94 352 VAL A O 1
ATOM 2747 N N . VAL A 1 353 ? -12.186 5.309 7.777 1.00 91.81 353 VAL A N 1
ATOM 2748 C CA . VAL A 1 353 ? -11.438 5.681 8.982 1.00 91.81 353 VAL A CA 1
ATOM 2749 C C . VAL A 1 353 ? -10.982 7.131 8.953 1.00 91.81 353 VAL A C 1
ATOM 2751 O O . VAL A 1 353 ? -10.617 7.682 7.913 1.00 91.81 353 VAL A O 1
ATOM 2754 N N . ALA A 1 354 ? -10.976 7.736 10.140 1.00 88.31 354 ALA A N 1
ATOM 2755 C CA . ALA A 1 354 ? -10.428 9.064 10.345 1.00 88.31 354 ALA A CA 1
ATOM 2756 C C . ALA A 1 354 ? -8.893 8.995 10.414 1.00 88.31 354 ALA A C 1
ATOM 2758 O O . ALA A 1 354 ? -8.349 8.208 11.191 1.00 88.31 354 ALA A O 1
ATOM 2759 N N . CYS A 1 355 ? -8.200 9.831 9.643 1.00 79.25 355 CYS A N 1
ATOM 2760 C CA . CYS A 1 355 ? -6.765 10.052 9.795 1.00 79.25 355 CYS A CA 1
ATOM 2761 C C . CYS A 1 355 ? -6.546 11.188 10.788 1.00 79.25 355 CYS A C 1
ATOM 2763 O O . CYS A 1 355 ? -6.825 12.345 10.482 1.00 79.25 355 CYS A O 1
ATOM 2765 N N . ARG A 1 356 ? -6.050 10.862 11.982 1.00 67.38 356 ARG A N 1
ATOM 2766 C CA . ARG A 1 356 ? -5.560 11.858 12.935 1.00 67.38 356 ARG A CA 1
ATOM 2767 C C . ARG A 1 356 ? -4.051 11.800 12.946 1.00 67.38 356 ARG A C 1
ATOM 2769 O O . ARG A 1 356 ? -3.466 10.853 13.460 1.00 67.38 356 ARG A O 1
ATOM 2776 N N . VAL A 1 357 ? -3.433 12.822 12.382 1.00 56.88 357 VAL A N 1
ATOM 2777 C CA . VAL A 1 357 ? -2.017 13.073 12.605 1.00 56.88 357 VAL A CA 1
ATOM 2778 C C . VAL A 1 357 ? -1.987 13.908 13.871 1.00 56.88 357 VAL A C 1
ATOM 2780 O O . VAL A 1 357 ? -2.322 15.089 13.841 1.00 56.88 357 VAL A O 1
ATOM 2783 N N . VAL A 1 358 ? -1.721 13.264 15.007 1.00 44.50 358 VAL A N 1
ATOM 2784 C CA . VAL A 1 358 ? -1.474 13.993 16.253 1.00 44.50 358 VAL A CA 1
ATOM 2785 C C . VAL A 1 358 ? -0.246 14.854 15.980 1.00 44.50 358 VAL A C 1
ATOM 2787 O O . VAL A 1 358 ? 0.809 14.322 15.630 1.00 44.50 358 VAL A O 1
ATOM 2790 N N . GLY A 1 359 ? -0.433 16.175 16.005 1.00 39.41 359 GLY A N 1
ATOM 2791 C CA . GLY A 1 359 ? 0.663 17.124 15.867 1.00 39.41 359 GLY A CA 1
ATOM 2792 C C . GLY A 1 359 ? 1.723 16.800 16.912 1.00 39.41 359 GLY A C 1
ATOM 2793 O O . GLY A 1 359 ? 1.386 16.601 18.078 1.00 39.41 359 GLY A O 1
ATOM 2794 N N . VAL A 1 360 ? 2.964 16.666 16.448 1.00 31.00 360 VAL A N 1
ATOM 2795 C CA . VAL A 1 360 ? 4.151 16.635 17.310 1.00 31.00 360 VAL A CA 1
ATOM 2796 C C . VAL A 1 360 ? 4.366 18.025 17.878 1.00 31.00 360 VAL A C 1
ATOM 2798 O O . VAL A 1 360 ? 4.255 18.979 17.070 1.00 31.00 360 VAL A O 1
#

Sequence (360 aa):
MVAVHKATGKAHNKKLRRRRDGLSTKCFEYGELDGAEQALFIRYPKRGEFYAHVSRRGLPWLQDVPVMMSHAKARVEYPEDLRARVEDARRKIQEHDCTPDTVSAPGSKNPPTAAAPAISIIFVMKSCDHTGWLGICARSGRSALAQSDRPATTVDGLPSPDSQRPSLFVLVGNAEKSIALQAVFGTKKARRCVVKQRHSEIHLRLDPARTFTNRPVLLASCAMRQRPAGWISAKRDRCHRETRHVFRQRVSAGGGTIDELLLYLVFPLADVFCFFSDDLGGFRPIARRLALWLDQSRSPAPPKTALPSVLIVTSKLSPGAEAKERAKRAFLCMLKAETAVSPFEQLSAIDVVACRVVGV